Protein AF-A0A7S1YG32-F1 (afdb_monomer_lite)

Sequence (232 aa):
ATLLPPYEEFPFTLFTLENQDEVIYACDGTIVAVCDFVYVPFEESPSNSPTGLPTPTTITSSPTTEASSAPTTDMPVAMTAMPTSATTPSPTASDNAILCESSQECENGVCGFEFFDTSSRTLCCPSNGTERIPNRQSDGRIYCTEQAVGALCGTNTLCASGVCFEGVCLDEKQPNGLRCDLNDNVDCQNGACGFEIFNISSDMICCPSNETERIPNRQRDGRIYCTGQAAG

pLDDT: mean 70.16, std 23.04, range [35.62, 96.62]

Organism: NCBI:txid210454

Structure (mmCIF, N/CA/C/O backbone):
data_AF-A0A7S1YG32-F1
#
_entry.id   AF-A0A7S1YG32-F1
#
loop_
_atom_site.group_PDB
_atom_site.id
_atom_site.type_symbol
_atom_site.label_atom_id
_atom_site.label_alt_id
_atom_site.label_comp_id
_atom_site.label_asym_id
_atom_site.label_entity_id
_atom_site.label_seq_id
_atom_site.pdbx_PDB_ins_code
_atom_site.Cartn_x
_atom_site.Cartn_y
_atom_site.Cartn_z
_atom_site.occupancy
_atom_site.B_iso_or_equiv
_atom_site.auth_seq_id
_atom_site.auth_comp_id
_atom_site.auth_asym_id
_atom_site.auth_atom_id
_atom_site.pdbx_PDB_model_num
ATOM 1 N N . ALA A 1 1 ? 17.011 -1.247 -61.881 1.00 42.59 1 ALA A N 1
ATOM 2 C CA . ALA A 1 1 ? 15.930 -0.325 -61.489 1.00 42.59 1 ALA A CA 1
ATOM 3 C C . ALA A 1 1 ? 14.760 -1.186 -61.048 1.00 42.59 1 ALA A C 1
ATOM 5 O O . ALA A 1 1 ? 14.168 -1.859 -61.882 1.00 42.59 1 ALA A O 1
ATOM 6 N N . THR A 1 2 ? 14.550 -1.286 -59.740 1.00 35.62 2 THR A N 1
ATOM 7 C CA . THR A 1 2 ? 13.533 -2.152 -59.137 1.00 35.62 2 THR A CA 1
ATOM 8 C C . THR A 1 2 ? 12.242 -1.348 -59.057 1.00 35.62 2 THR A C 1
ATOM 10 O O . THR A 1 2 ? 12.212 -0.315 -58.395 1.00 35.62 2 THR A O 1
ATOM 13 N N . LEU A 1 3 ? 11.223 -1.764 -59.807 1.00 35.81 3 LEU A N 1
ATOM 14 C CA . LEU A 1 3 ? 9.904 -1.139 -59.799 1.00 35.81 3 LEU A CA 1
ATOM 15 C C . LEU A 1 3 ? 9.160 -1.594 -58.539 1.00 35.81 3 LEU A C 1
ATOM 17 O O . LEU A 1 3 ? 8.974 -2.792 -58.335 1.00 35.81 3 LEU A O 1
ATOM 21 N N . LEU A 1 4 ? 8.783 -0.637 -57.692 1.00 36.12 4 LEU A N 1
ATOM 22 C CA . LEU A 1 4 ? 7.877 -0.860 -56.564 1.00 36.12 4 LEU A CA 1
ATOM 23 C C . LEU A 1 4 ? 6.453 -1.128 -57.094 1.00 36.12 4 LEU A C 1
ATOM 25 O O . LEU A 1 4 ? 6.082 -0.546 -58.119 1.00 36.12 4 LEU A O 1
ATOM 29 N N . PRO A 1 5 ? 5.660 -1.996 -56.437 1.00 43.16 5 PRO A N 1
ATOM 30 C CA . PRO A 1 5 ? 4.282 -2.262 -56.841 1.00 43.16 5 PRO A CA 1
ATOM 31 C C . PRO A 1 5 ? 3.363 -1.048 -56.591 1.00 43.16 5 PRO A C 1
ATOM 33 O O . PRO A 1 5 ? 3.682 -0.197 -55.755 1.00 43.16 5 PRO A O 1
ATOM 36 N N . PRO A 1 6 ? 2.234 -0.945 -57.321 1.00 46.59 6 PRO A N 1
ATOM 37 C CA . PRO A 1 6 ? 1.276 0.144 -57.165 1.00 46.59 6 PRO A CA 1
ATOM 38 C C . PRO A 1 6 ? 0.543 0.040 -55.820 1.00 46.59 6 PRO A C 1
ATOM 40 O O . PRO A 1 6 ? 0.120 -1.042 -55.420 1.00 46.59 6 PRO A O 1
ATOM 43 N N . TYR A 1 7 ? 0.407 1.177 -55.138 1.00 42.75 7 TYR A N 1
ATOM 44 C CA . TYR A 1 7 ? -0.400 1.328 -53.927 1.00 42.75 7 TYR A CA 1
ATOM 45 C C . TYR A 1 7 ? -1.874 1.006 -54.234 1.00 42.75 7 TYR A C 1
ATOM 47 O O . TYR A 1 7 ? -2.463 1.624 -55.121 1.00 42.75 7 TYR A O 1
ATOM 55 N N . GLU A 1 8 ? -2.465 0.053 -53.509 1.00 44.56 8 GLU A N 1
ATOM 56 C CA . GLU A 1 8 ? -3.920 -0.133 -53.458 1.00 44.56 8 GLU A CA 1
ATOM 57 C C . GLU A 1 8 ? -4.526 0.930 -52.530 1.00 44.56 8 GLU A C 1
ATOM 59 O O . GLU A 1 8 ? -4.116 1.074 -51.376 1.00 44.56 8 GLU A O 1
ATOM 64 N N . GLU A 1 9 ? -5.485 1.706 -53.036 1.00 45.16 9 GLU A N 1
ATOM 65 C CA . GLU A 1 9 ? -6.206 2.704 -52.243 1.00 45.16 9 GLU A CA 1
ATOM 66 C C . GLU A 1 9 ? -7.272 2.018 -51.377 1.00 45.16 9 GLU A C 1
ATOM 68 O O . GLU A 1 9 ? -8.291 1.542 -51.878 1.00 45.16 9 GLU A O 1
ATOM 73 N N . PHE A 1 10 ? -7.050 1.975 -50.062 1.00 51.03 10 PHE A N 1
ATOM 74 C CA . PHE A 1 10 ? -8.080 1.588 -49.097 1.00 51.03 10 PHE A CA 1
ATOM 75 C C . PHE A 1 10 ? -8.996 2.787 -48.799 1.00 51.03 10 PHE A C 1
ATOM 77 O O . PHE A 1 10 ? -8.490 3.886 -48.554 1.00 51.03 10 PHE A O 1
ATOM 84 N N . PRO A 1 11 ? -10.331 2.618 -48.768 1.00 52.44 11 PRO A N 1
ATOM 85 C CA . PRO A 1 11 ? -11.246 3.694 -48.409 1.00 52.44 11 PRO A CA 1
ATOM 86 C C . PRO A 1 11 ? -11.212 3.929 -46.893 1.00 52.44 11 PRO A C 1
ATOM 88 O O . PRO A 1 11 ? -11.924 3.274 -46.138 1.00 52.44 11 PRO A O 1
ATOM 91 N N . PHE A 1 12 ? -10.401 4.875 -46.424 1.00 50.31 12 PHE A N 1
ATOM 92 C CA . PHE A 1 12 ? -10.496 5.368 -45.049 1.00 50.31 12 PHE A CA 1
ATOM 93 C C . PHE A 1 12 ? -11.486 6.535 -44.975 1.00 50.31 12 PHE A C 1
ATOM 95 O O . PHE A 1 12 ? -11.479 7.441 -45.809 1.00 50.31 12 PHE A O 1
ATOM 102 N N . THR A 1 13 ? -12.347 6.526 -43.957 1.00 46.16 13 THR A N 1
ATOM 103 C CA . THR A 1 13 ? -13.208 7.673 -43.645 1.00 46.16 13 THR A CA 1
ATOM 104 C C . THR A 1 13 ? -12.517 8.508 -42.575 1.00 46.16 13 THR A C 1
ATOM 106 O O . THR A 1 13 ? -12.344 8.055 -41.445 1.00 46.16 13 THR A O 1
ATOM 109 N N . LEU A 1 14 ? -12.090 9.717 -42.939 1.00 43.25 14 LEU A N 1
ATOM 110 C CA . LEU A 1 14 ? -11.430 10.643 -42.023 1.00 43.25 14 LEU A CA 1
ATOM 111 C C . LEU A 1 14 ? -12.491 11.439 -41.251 1.00 43.25 14 LEU A C 1
ATOM 113 O O . LEU A 1 14 ? -13.279 12.167 -41.855 1.00 43.25 14 LEU A O 1
ATOM 117 N N . PHE A 1 15 ? -12.498 11.332 -39.923 1.00 44.12 15 PHE A N 1
ATOM 118 C CA . PHE A 1 15 ? -13.306 12.195 -39.063 1.00 44.12 15 PHE A CA 1
ATOM 119 C C . PHE A 1 15 ? -12.382 13.173 -38.341 1.00 44.12 15 PHE A C 1
ATOM 121 O O . PHE A 1 15 ? -11.599 12.783 -37.481 1.00 44.12 15 PHE A O 1
ATOM 128 N N . THR A 1 16 ? -12.470 14.455 -38.685 1.00 41.16 16 THR A N 1
ATOM 129 C CA . THR A 1 16 ? -11.821 15.528 -37.925 1.00 41.16 16 THR A CA 1
ATOM 130 C C . THR A 1 16 ? -12.817 16.073 -36.908 1.00 41.16 16 THR A C 1
ATOM 132 O O . THR A 1 16 ? -13.843 16.635 -37.295 1.00 41.16 16 THR A O 1
ATOM 135 N N . LEU A 1 17 ? -12.537 15.912 -35.613 1.00 41.06 17 LEU A N 1
ATOM 136 C CA . LEU A 1 17 ? -13.276 16.609 -34.560 1.00 41.06 17 LEU A CA 1
ATOM 137 C C . LEU A 1 17 ? -12.725 18.036 -34.435 1.00 41.06 17 LEU A C 1
ATOM 139 O O . LEU A 1 17 ? -11.524 18.245 -34.299 1.00 41.06 17 LEU A O 1
ATOM 143 N N . GLU A 1 18 ? -13.613 19.024 -34.514 1.00 39.97 18 GLU A N 1
ATOM 144 C CA . GLU A 1 18 ? -13.301 20.449 -34.720 1.00 39.97 18 GLU A CA 1
ATOM 145 C C . GLU A 1 18 ? -12.755 21.176 -33.469 1.00 39.97 18 GLU A C 1
ATOM 147 O O . GLU A 1 18 ? -12.864 22.392 -33.355 1.00 39.97 18 GLU A O 1
ATOM 152 N N . ASN A 1 19 ? -12.154 20.462 -32.512 1.00 36.69 19 ASN A N 1
ATOM 153 C CA . ASN A 1 19 ? -11.523 21.072 -31.338 1.00 36.69 19 ASN A CA 1
ATOM 154 C C . ASN A 1 19 ? -10.194 20.387 -30.978 1.00 36.69 19 ASN A C 1
ATOM 156 O O . ASN A 1 19 ? -10.148 19.487 -30.153 1.00 36.69 19 ASN A O 1
ATOM 160 N N . GLN A 1 20 ? -9.147 20.892 -31.638 1.00 48.66 20 GLN A N 1
ATOM 161 C CA . GLN A 1 20 ? -7.724 20.992 -31.270 1.00 48.66 20 GLN A CA 1
ATOM 162 C C . GLN A 1 20 ? -6.972 19.722 -30.801 1.00 48.66 20 GLN A C 1
ATOM 164 O O . GLN A 1 20 ? -7.150 19.220 -29.698 1.00 48.66 20 GLN A O 1
ATOM 169 N N . ASP A 1 21 ? -6.021 19.337 -31.664 1.00 46.84 21 ASP A N 1
ATOM 170 C CA . ASP A 1 21 ? -4.791 18.557 -31.441 1.00 46.84 21 ASP A CA 1
ATOM 171 C C . ASP A 1 21 ? -4.840 17.025 -31.320 1.00 46.84 21 ASP A C 1
ATOM 173 O O . ASP A 1 21 ? -3.795 16.413 -31.093 1.00 46.84 21 ASP A O 1
ATOM 177 N N . GLU A 1 22 ? -5.970 16.368 -31.595 1.00 43.12 22 GLU A N 1
ATOM 178 C CA . GLU A 1 22 ? -6.016 14.898 -31.640 1.00 43.12 22 GLU A CA 1
ATOM 179 C C . GLU A 1 22 ? -6.687 14.379 -32.923 1.00 43.12 22 GLU A C 1
ATOM 181 O O . GLU A 1 22 ? -7.879 14.578 -33.160 1.00 43.12 22 GLU A O 1
ATOM 186 N N . VAL A 1 23 ? -5.904 13.714 -33.782 1.00 45.19 23 VAL A N 1
ATOM 187 C CA . VAL A 1 23 ? -6.415 12.985 -34.953 1.00 45.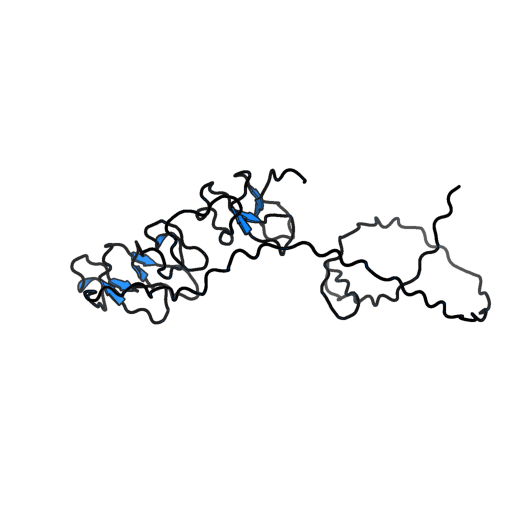19 23 VAL A CA 1
ATOM 188 C C . VAL A 1 23 ? -6.520 11.514 -34.570 1.00 45.19 23 VAL A C 1
ATOM 190 O O . VAL A 1 23 ? -5.506 10.835 -34.418 1.00 45.19 23 VAL A O 1
ATOM 193 N N . ILE A 1 24 ? -7.748 11.023 -34.408 1.00 45.97 24 ILE A N 1
ATOM 194 C CA . ILE A 1 24 ? -8.023 9.612 -34.123 1.00 45.97 24 ILE A CA 1
ATOM 195 C C . ILE A 1 24 ? -8.378 8.924 -35.441 1.00 45.97 24 ILE A C 1
ATOM 197 O O . ILE A 1 24 ? -9.354 9.287 -36.097 1.00 45.97 24 ILE A O 1
ATOM 201 N N . TYR A 1 25 ? -7.598 7.915 -35.822 1.00 46.12 25 TYR A N 1
ATOM 202 C CA . TYR A 1 25 ? -7.916 7.054 -36.958 1.00 46.12 25 TYR A CA 1
ATOM 203 C C . TYR A 1 25 ? -8.743 5.863 -36.469 1.00 46.12 25 TYR A C 1
ATOM 205 O O . TYR A 1 25 ? -8.351 5.172 -35.531 1.00 46.12 25 TYR A O 1
ATOM 213 N N . ALA A 1 26 ? -9.885 5.618 -37.109 1.00 41.19 26 ALA A N 1
ATOM 214 C CA . ALA A 1 26 ? -10.677 4.413 -36.900 1.00 41.19 26 ALA A CA 1
ATOM 215 C C . ALA A 1 26 ? -10.517 3.500 -38.121 1.00 41.19 26 ALA A C 1
ATOM 217 O O . ALA A 1 26 ? -10.921 3.866 -39.224 1.00 41.19 26 ALA A O 1
ATOM 218 N N . CYS A 1 27 ? -9.942 2.316 -37.919 1.00 44.31 27 CYS A N 1
ATOM 219 C CA . CYS A 1 27 ? -9.921 1.254 -38.921 1.00 44.31 27 CYS A CA 1
ATOM 220 C C . CYS A 1 27 ? -11.106 0.311 -38.664 1.00 44.31 27 CYS A C 1
ATOM 222 O O . CYS A 1 27 ? -11.203 -0.285 -37.596 1.00 44.31 27 CYS A O 1
ATOM 224 N N . ASP A 1 28 ? -12.030 0.246 -39.626 1.00 44.06 28 ASP A N 1
ATOM 225 C CA . ASP A 1 28 ? -13.087 -0.762 -39.810 1.00 44.06 28 ASP A CA 1
ATOM 226 C C . ASP A 1 28 ? -13.666 -1.440 -38.552 1.00 44.06 28 ASP A C 1
ATOM 228 O O . ASP A 1 28 ? -13.522 -2.641 -38.335 1.00 44.06 28 ASP A O 1
ATOM 232 N N . GLY A 1 29 ? -14.404 -0.661 -37.751 1.00 46.69 29 GLY A N 1
ATOM 233 C CA . GLY A 1 29 ? -15.576 -1.106 -36.972 1.00 46.69 29 GLY A CA 1
ATOM 234 C C . GLY A 1 29 ? -15.396 -2.192 -35.902 1.00 46.69 29 GLY A C 1
ATOM 235 O O . GLY A 1 29 ? -16.339 -2.471 -35.165 1.00 46.69 29 GLY A O 1
ATOM 236 N N . THR A 1 30 ? -14.219 -2.791 -35.772 1.00 46.62 30 THR A N 1
ATOM 237 C CA . THR A 1 30 ? -13.961 -3.910 -34.875 1.00 46.62 30 THR A CA 1
ATOM 238 C C . THR A 1 30 ? -12.462 -3.990 -34.626 1.00 46.62 30 THR A C 1
ATOM 240 O O . THR A 1 30 ? -11.699 -4.335 -35.519 1.00 46.62 30 THR A O 1
ATOM 243 N N . ILE A 1 31 ? -12.088 -3.751 -33.365 1.00 42.22 31 ILE A N 1
ATOM 244 C CA . ILE A 1 31 ? -10.740 -3.825 -32.777 1.00 42.22 31 ILE A CA 1
ATOM 245 C C . ILE A 1 31 ? -9.963 -2.499 -32.843 1.00 42.22 31 ILE A C 1
ATOM 247 O O . ILE A 1 31 ? -9.521 -2.035 -33.888 1.00 42.22 31 ILE A O 1
ATOM 251 N N . VAL A 1 32 ? -9.752 -1.915 -31.660 1.00 40.47 32 VAL A N 1
ATOM 252 C CA . VAL A 1 32 ? -8.813 -0.816 -31.419 1.00 40.47 32 VAL A CA 1
ATOM 253 C C . VAL A 1 32 ? -7.396 -1.387 -31.522 1.00 40.47 32 VAL A C 1
ATOM 255 O O . VAL A 1 32 ? -6.823 -1.828 -30.530 1.00 40.47 32 VAL A O 1
ATOM 258 N N . ALA A 1 33 ? -6.839 -1.440 -32.728 1.00 41.19 33 ALA A N 1
ATOM 259 C CA . ALA A 1 33 ? -5.399 -1.562 -32.902 1.00 41.19 33 ALA A CA 1
ATOM 260 C C . ALA A 1 33 ? -4.810 -0.148 -32.868 1.00 41.19 33 ALA A C 1
ATOM 262 O O . ALA A 1 33 ? -5.176 0.700 -33.681 1.00 41.19 33 ALA A O 1
ATOM 263 N N . VAL A 1 34 ? -3.923 0.123 -31.910 1.00 41.56 34 VAL A N 1
ATOM 264 C CA . VAL A 1 34 ? -3.128 1.355 -31.909 1.00 41.56 34 VAL A CA 1
ATOM 265 C C . VAL A 1 34 ? -2.156 1.246 -33.081 1.00 41.56 34 VAL A C 1
ATOM 267 O O . VAL A 1 34 ? -1.226 0.445 -33.038 1.00 41.56 34 VAL A O 1
ATOM 270 N N . CYS A 1 35 ? -2.401 1.993 -34.156 1.00 41.41 35 CYS A N 1
ATOM 271 C CA . CYS A 1 35 ? -1.450 2.097 -35.257 1.00 41.41 35 CYS A CA 1
ATOM 272 C C . CYS A 1 35 ? -0.207 2.862 -34.779 1.00 41.41 35 CYS A C 1
ATOM 274 O O . CYS A 1 35 ? -0.333 3.932 -34.180 1.00 41.41 35 CYS A O 1
ATOM 276 N N . ASP A 1 36 ? 0.985 2.325 -35.052 1.00 37.84 36 ASP A N 1
ATOM 277 C CA . ASP A 1 36 ? 2.245 3.046 -34.868 1.00 37.84 36 ASP A CA 1
ATOM 278 C C . ASP A 1 36 ? 2.207 4.374 -35.637 1.00 37.84 36 ASP A C 1
ATOM 280 O O . ASP A 1 36 ? 1.869 4.427 -36.823 1.00 37.84 36 ASP A O 1
ATOM 284 N N . PHE A 1 37 ? 2.563 5.464 -34.957 1.00 48.06 37 PHE A N 1
ATOM 285 C CA . PHE A 1 37 ? 2.643 6.789 -35.561 1.00 48.06 37 PHE A CA 1
ATOM 286 C C . PHE A 1 37 ? 3.862 6.856 -36.489 1.00 48.06 37 PHE A C 1
ATOM 288 O O . PHE A 1 37 ? 4.978 7.130 -36.049 1.00 48.06 37 PHE A O 1
ATOM 295 N N . VAL A 1 38 ? 3.657 6.653 -37.790 1.00 37.22 38 VAL A N 1
ATOM 296 C CA . VAL A 1 38 ? 4.661 7.018 -38.795 1.00 37.22 38 VAL A CA 1
ATOM 297 C C . VAL A 1 38 ? 4.531 8.515 -39.061 1.00 37.22 38 VAL A C 1
ATOM 299 O O . VAL A 1 38 ? 3.590 8.971 -39.708 1.00 37.22 38 VAL A O 1
ATOM 302 N N . TYR A 1 39 ? 5.472 9.296 -38.532 1.00 44.00 39 TYR A N 1
ATOM 303 C CA . TYR A 1 39 ? 5.547 10.728 -38.804 1.00 44.00 39 TYR A CA 1
ATOM 304 C C . TYR A 1 39 ? 6.007 10.943 -40.250 1.00 44.00 39 TYR A C 1
ATOM 306 O O . TYR A 1 39 ? 7.184 10.766 -40.566 1.00 44.00 39 TYR A O 1
ATOM 314 N N . VAL A 1 40 ? 5.082 11.321 -41.133 1.00 40.91 40 VAL A N 1
ATOM 315 C CA . VAL A 1 40 ? 5.414 11.775 -42.487 1.00 40.91 40 VAL A CA 1
ATOM 316 C C . VAL A 1 40 ? 5.539 13.301 -42.435 1.00 40.91 40 VAL A C 1
ATOM 318 O O . VAL A 1 40 ? 4.534 13.972 -42.192 1.00 40.91 40 VAL A O 1
ATOM 321 N N . PRO A 1 41 ? 6.740 13.889 -42.594 1.00 40.00 41 PRO A N 1
ATOM 322 C CA . PRO A 1 41 ? 6.867 15.338 -42.638 1.00 40.00 41 PRO A CA 1
ATOM 323 C C . PRO A 1 41 ? 6.133 15.871 -43.874 1.00 40.00 41 PRO A C 1
ATOM 325 O O . PRO A 1 41 ? 6.394 15.443 -44.998 1.00 40.00 41 PRO A O 1
ATOM 328 N N . PHE A 1 42 ? 5.204 16.801 -43.656 1.00 38.12 42 PHE A N 1
ATOM 329 C CA . PHE A 1 42 ? 4.567 17.566 -44.724 1.00 38.12 42 PHE A CA 1
ATOM 330 C C . PHE A 1 42 ? 5.629 18.461 -45.376 1.00 38.12 42 PHE A C 1
ATOM 332 O O . PHE A 1 42 ? 6.011 19.487 -44.814 1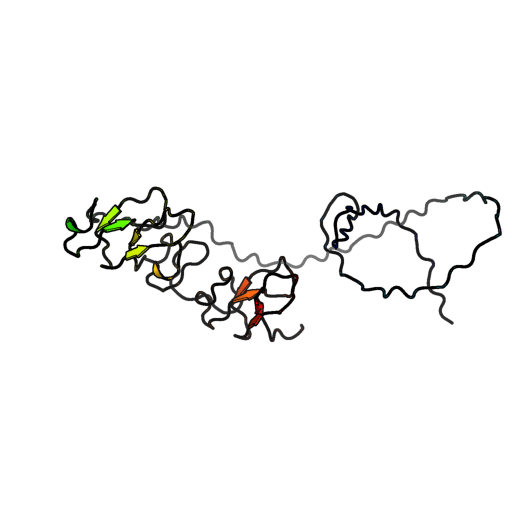.00 38.12 42 PHE A O 1
ATOM 339 N N . GLU A 1 43 ? 6.120 18.081 -46.556 1.00 42.34 43 GLU A N 1
ATOM 340 C CA . GLU A 1 43 ? 6.768 19.042 -47.445 1.00 42.34 43 GLU A CA 1
ATOM 341 C C . GLU A 1 43 ? 5.675 19.835 -48.166 1.00 42.34 43 GLU A C 1
ATOM 343 O O . GLU A 1 43 ? 4.911 19.295 -48.971 1.00 42.34 43 GLU A O 1
ATOM 348 N N . GLU A 1 44 ? 5.574 21.127 -47.854 1.00 44.44 44 GLU A N 1
ATOM 349 C CA . GLU A 1 44 ? 4.701 22.056 -48.565 1.00 44.44 44 GLU A CA 1
ATOM 350 C C . GLU A 1 44 ? 5.143 22.153 -50.032 1.00 44.44 44 GLU A C 1
ATOM 352 O O . GLU A 1 44 ? 6.108 22.838 -50.374 1.00 44.44 44 GLU A O 1
ATOM 357 N N . SER A 1 45 ? 4.431 21.461 -50.925 1.00 46.38 45 SER A N 1
ATOM 358 C CA . SER A 1 45 ? 4.576 21.679 -52.363 1.00 46.38 45 SER A CA 1
ATOM 359 C C . SER A 1 45 ? 3.720 22.870 -52.815 1.00 46.38 45 SER A C 1
ATOM 361 O O . SER A 1 45 ? 2.549 22.969 -52.439 1.00 46.38 45 SER A O 1
ATOM 363 N N . PRO A 1 46 ? 4.272 23.783 -53.635 1.00 46.75 46 PRO A N 1
ATOM 364 C CA . PRO A 1 46 ? 3.591 25.002 -54.034 1.00 46.75 46 PRO A CA 1
ATOM 365 C C . PRO A 1 46 ? 2.459 24.739 -55.032 1.00 46.75 46 PRO A C 1
ATOM 367 O O . PRO A 1 46 ? 2.599 24.018 -56.020 1.00 46.75 46 PRO A O 1
ATOM 370 N N . SER A 1 47 ? 1.344 25.410 -54.754 1.00 53.38 47 SER A N 1
ATOM 371 C CA . SER A 1 47 ? 0.142 25.532 -55.573 1.00 53.38 47 SER A CA 1
ATOM 372 C C . SER A 1 47 ? 0.450 25.877 -57.033 1.00 53.38 47 SER A C 1
ATOM 374 O O . SER A 1 47 ? 1.017 26.929 -57.317 1.00 53.38 47 SER A O 1
ATOM 376 N N . ASN A 1 48 ? 0.011 25.013 -57.951 1.00 40.72 48 ASN A N 1
ATOM 377 C CA . ASN A 1 48 ? -0.331 25.374 -59.323 1.00 40.72 48 ASN A CA 1
ATOM 378 C C . ASN A 1 48 ? -1.460 24.460 -59.820 1.00 40.72 48 ASN A C 1
ATOM 380 O O . ASN A 1 48 ? -1.378 23.237 -59.771 1.00 40.72 48 ASN A O 1
ATOM 384 N N . SER A 1 49 ? -2.517 25.087 -60.322 1.00 38.53 49 SER A N 1
ATOM 385 C CA . SER A 1 49 ? -3.650 24.489 -61.034 1.00 38.53 49 SER A CA 1
ATOM 386 C C . SER A 1 49 ? -3.805 25.256 -62.359 1.00 38.53 49 SER A C 1
ATOM 388 O O . SER A 1 49 ? -3.321 26.390 -62.418 1.00 38.53 49 SER A O 1
ATOM 390 N N . PRO A 1 50 ? -4.538 24.786 -63.390 1.00 60.09 50 PRO A N 1
ATOM 391 C CA . PRO A 1 50 ? -5.083 23.450 -63.671 1.00 60.09 50 PRO A CA 1
ATOM 392 C C . PRO A 1 50 ? -4.712 22.970 -65.101 1.00 60.09 50 PRO A C 1
ATOM 394 O O . PRO A 1 50 ? -4.047 23.678 -65.857 1.00 60.09 50 PRO A O 1
ATOM 397 N N . THR A 1 51 ? -5.213 21.798 -65.516 1.00 39.16 51 THR A N 1
ATOM 398 C CA . THR A 1 51 ? -6.070 21.566 -66.716 1.00 39.16 51 THR A CA 1
ATOM 399 C C . THR A 1 51 ? -5.786 20.185 -67.316 1.00 39.16 51 THR A C 1
ATOM 401 O O . THR A 1 51 ? -4.685 19.929 -67.793 1.00 39.16 51 THR A O 1
ATOM 404 N N . GLY A 1 52 ? -6.796 19.313 -67.372 1.00 37.12 52 GLY A N 1
ATOM 405 C CA . GLY A 1 52 ? -6.725 18.094 -68.179 1.00 37.12 52 GLY A CA 1
ATOM 406 C C . GLY A 1 52 ? -7.656 16.999 -67.684 1.00 37.12 52 GLY A C 1
ATOM 407 O O . GLY A 1 52 ? -7.294 16.231 -66.805 1.00 37.12 52 GLY A O 1
ATOM 408 N N . LEU A 1 53 ? -8.853 16.939 -68.260 1.00 50.66 53 LEU A N 1
ATOM 409 C CA . LEU A 1 53 ? -9.811 15.849 -68.100 1.00 50.66 53 LEU A CA 1
ATOM 410 C C . LEU A 1 53 ? -9.399 14.672 -69.005 1.00 50.66 53 LEU A C 1
ATOM 412 O O . LEU A 1 53 ? -9.207 14.904 -70.202 1.00 50.66 53 LEU A O 1
ATOM 416 N N . PRO A 1 54 ? -9.348 13.427 -68.502 1.00 45.53 54 PRO A N 1
ATOM 417 C CA . PRO A 1 54 ? -9.541 12.277 -69.371 1.00 45.53 54 PRO A CA 1
ATOM 418 C C . PRO A 1 54 ? -10.685 11.353 -68.929 1.00 45.53 54 PRO A C 1
ATOM 420 O O . PRO A 1 54 ? -11.057 11.226 -67.766 1.00 45.53 54 PRO A O 1
ATOM 423 N N . THR A 1 55 ? -11.237 10.745 -69.970 1.00 43.53 55 THR A N 1
ATOM 424 C CA . THR A 1 55 ? -12.389 9.855 -70.134 1.00 43.53 55 THR A CA 1
ATOM 425 C C . THR A 1 55 ? -12.366 8.590 -69.255 1.00 43.53 55 THR A C 1
ATOM 427 O O . THR A 1 55 ? -11.296 8.016 -69.052 1.00 43.53 55 THR A O 1
ATOM 430 N N . PRO A 1 56 ? -13.530 8.075 -68.803 1.00 41.91 56 PRO A N 1
ATOM 431 C CA . PRO A 1 56 ? -13.598 6.833 -68.035 1.00 41.91 56 PRO A CA 1
ATOM 432 C C . PRO A 1 56 ? -13.360 5.611 -68.933 1.00 41.91 56 PRO A C 1
ATOM 434 O O . PRO A 1 56 ? -14.028 5.446 -69.954 1.00 41.91 56 PRO A O 1
ATOM 437 N N . THR A 1 57 ? -12.436 4.732 -68.537 1.00 40.56 57 THR A N 1
ATOM 438 C CA . THR A 1 57 ? -12.255 3.413 -69.164 1.00 40.56 57 THR A CA 1
ATOM 439 C C . THR A 1 57 ? -12.823 2.335 -68.246 1.00 40.56 57 THR A C 1
ATOM 441 O O . THR A 1 57 ? -12.520 2.283 -67.058 1.00 40.56 57 THR A O 1
ATOM 444 N N . THR A 1 58 ? -13.689 1.501 -68.812 1.00 39.22 58 THR A N 1
ATOM 445 C CA . THR A 1 58 ? -14.411 0.405 -68.162 1.00 39.22 58 THR A CA 1
ATOM 446 C C . THR A 1 58 ? -13.449 -0.696 -67.709 1.00 39.22 58 THR A C 1
ATOM 448 O O . THR A 1 58 ? -12.719 -1.253 -68.528 1.00 39.22 58 THR A O 1
ATOM 451 N N . ILE A 1 59 ? -13.467 -1.038 -66.419 1.00 38.25 59 ILE A N 1
ATOM 452 C CA . ILE A 1 59 ? -12.677 -2.135 -65.849 1.00 38.25 59 ILE A CA 1
ATOM 453 C C . ILE A 1 59 ? -13.537 -3.405 -65.857 1.00 38.25 59 ILE A C 1
ATOM 455 O O . ILE A 1 59 ? -14.652 -3.412 -65.340 1.00 38.25 59 ILE A O 1
ATOM 459 N N . THR A 1 60 ? -13.025 -4.470 -66.478 1.00 37.72 60 THR A N 1
ATOM 460 C CA . THR A 1 60 ? -13.601 -5.822 -66.445 1.00 37.72 60 THR A CA 1
ATOM 461 C C . THR A 1 60 ? -12.891 -6.622 -65.357 1.00 37.72 60 THR A C 1
ATOM 463 O O . THR A 1 60 ? -11.689 -6.858 -65.458 1.00 37.72 60 THR A O 1
ATOM 466 N N . SER A 1 61 ? -13.621 -7.033 -64.323 1.00 40.16 61 SER A N 1
ATOM 467 C CA . SER A 1 61 ? -13.114 -7.852 -63.217 1.00 40.16 61 SER A CA 1
ATOM 468 C C . SER A 1 61 ? -13.177 -9.342 -63.566 1.00 40.16 61 SER A C 1
ATOM 470 O O . SER A 1 61 ? -14.200 -9.826 -64.046 1.00 40.16 61 SER A O 1
ATOM 472 N N . SER A 1 62 ? -12.108 -10.087 -63.276 1.00 49.22 62 SER A N 1
ATOM 473 C CA . SER A 1 62 ? -12.120 -11.555 -63.179 1.00 49.22 62 SER A CA 1
ATOM 474 C C . SER A 1 62 ? -11.728 -11.961 -61.754 1.00 49.22 62 SER A C 1
ATOM 476 O O . SER A 1 62 ? -10.830 -11.331 -61.196 1.00 49.22 62 SER A O 1
ATOM 478 N N . PRO A 1 63 ? -12.373 -12.972 -61.145 1.00 48.66 63 PRO A N 1
ATOM 479 C CA . PRO A 1 63 ? -12.032 -13.426 -59.805 1.00 48.66 63 PRO A CA 1
ATOM 480 C C . PRO A 1 63 ? -10.910 -14.469 -59.865 1.00 48.66 63 PRO A C 1
ATOM 482 O O . PRO A 1 63 ? -11.056 -15.493 -60.532 1.00 48.66 63 PRO A O 1
ATOM 485 N N . THR A 1 64 ? -9.826 -14.249 -59.123 1.00 39.28 64 THR A N 1
ATOM 486 C CA . THR A 1 64 ? -8.846 -15.302 -58.832 1.00 39.28 64 THR A CA 1
ATOM 487 C C . THR A 1 64 ? -9.047 -15.750 -57.394 1.00 39.28 64 THR A C 1
ATOM 489 O O . THR A 1 64 ? -8.852 -14.993 -56.448 1.00 39.28 64 THR A O 1
ATOM 492 N N . THR A 1 65 ? -9.518 -16.982 -57.251 1.00 48.69 65 THR A N 1
ATOM 493 C CA . THR A 1 65 ? -9.645 -17.704 -55.989 1.00 48.69 65 THR A CA 1
ATOM 494 C C . THR A 1 65 ? -8.305 -18.375 -55.720 1.00 48.69 65 THR A C 1
ATOM 496 O O . THR A 1 65 ? -7.900 -19.224 -56.509 1.00 48.69 65 THR A O 1
ATOM 499 N N . GLU A 1 66 ? -7.630 -18.044 -54.622 1.00 41.16 66 GLU A N 1
ATOM 500 C CA . GLU A 1 66 ? -6.529 -18.869 -54.121 1.00 41.16 66 GLU A CA 1
ATOM 501 C C . GLU A 1 66 ? -6.695 -19.125 -52.626 1.00 41.16 66 GLU A C 1
ATOM 503 O O . GLU A 1 66 ? -6.662 -18.227 -51.787 1.00 41.16 66 GLU A O 1
ATOM 508 N N . ALA A 1 67 ? -6.933 -20.399 -52.328 1.00 52.12 67 ALA A N 1
ATOM 509 C CA . ALA A 1 67 ? -6.865 -20.977 -51.006 1.00 52.12 67 ALA A CA 1
ATOM 510 C C . ALA A 1 67 ? -5.392 -21.218 -50.661 1.00 52.12 67 ALA A C 1
ATOM 512 O O . ALA A 1 67 ? -4.675 -21.840 -51.444 1.00 52.12 67 ALA A O 1
ATOM 513 N N . SER A 1 68 ? -4.957 -20.782 -49.481 1.00 45.47 68 SER A N 1
ATOM 514 C CA . SER A 1 68 ? -3.666 -21.183 -48.929 1.00 45.47 68 SER A CA 1
ATOM 515 C C . SER A 1 68 ? -3.853 -21.701 -47.512 1.00 45.47 68 SER A C 1
ATOM 517 O O . SER A 1 68 ? -4.317 -21.003 -46.610 1.00 45.47 68 SER A O 1
ATOM 519 N N . SER A 1 69 ? -3.559 -22.987 -47.379 1.00 47.72 69 SER A N 1
ATOM 520 C CA . SER A 1 69 ? -3.702 -23.814 -46.193 1.00 47.72 69 SER A CA 1
ATOM 521 C C . SER A 1 69 ? -2.554 -23.556 -45.217 1.00 47.72 69 SER A C 1
ATOM 523 O O . SER A 1 69 ? -1.385 -23.646 -45.589 1.00 47.72 69 SER A O 1
ATOM 525 N N . ALA A 1 70 ? -2.884 -23.298 -43.953 1.00 50.59 70 ALA A N 1
ATOM 526 C CA . ALA A 1 70 ? -1.919 -23.241 -42.861 1.00 50.59 70 ALA A CA 1
ATOM 527 C C . ALA A 1 70 ? -1.488 -24.657 -42.419 1.00 50.59 70 ALA A C 1
ATOM 529 O O . ALA A 1 70 ? -2.343 -25.540 -42.308 1.00 50.59 70 ALA A O 1
ATOM 530 N N . PRO A 1 71 ? -0.201 -24.890 -42.103 1.00 57.81 71 PRO A N 1
ATOM 531 C CA . PRO A 1 71 ? 0.230 -26.070 -41.367 1.00 57.81 71 PRO A CA 1
ATOM 532 C C . PRO A 1 71 ? 0.190 -25.799 -39.854 1.00 57.81 71 PRO A C 1
ATOM 534 O O . PRO A 1 71 ? 1.020 -25.076 -39.307 1.00 57.81 71 PRO A O 1
ATOM 537 N N . THR A 1 72 ? -0.767 -26.409 -39.157 1.00 44.50 72 THR A N 1
ATOM 538 C CA . THR A 1 72 ? -0.761 -26.519 -37.692 1.00 44.50 72 THR A CA 1
ATOM 539 C C . THR A 1 72 ? 0.266 -27.562 -37.272 1.00 44.50 72 THR A C 1
ATOM 541 O O . THR A 1 72 ? 0.097 -28.749 -37.551 1.00 44.50 72 THR A O 1
ATOM 544 N N . THR A 1 73 ? 1.330 -27.113 -36.608 1.00 49.72 73 THR A N 1
ATOM 545 C CA . THR A 1 73 ? 2.295 -27.995 -35.945 1.00 49.72 73 THR A CA 1
ATOM 546 C C . THR A 1 73 ? 2.002 -27.957 -34.450 1.00 49.72 73 THR A C 1
ATOM 548 O O . THR A 1 73 ? 2.274 -26.961 -33.786 1.00 49.72 73 THR A O 1
ATOM 551 N N . ASP A 1 74 ? 1.393 -29.033 -33.957 1.00 41.09 74 ASP A N 1
ATOM 552 C CA . ASP A 1 74 ? 1.178 -29.313 -32.539 1.00 41.09 74 ASP A CA 1
ATOM 553 C C . ASP A 1 74 ? 2.518 -29.363 -31.790 1.00 41.09 74 ASP A C 1
ATOM 555 O O . ASP A 1 74 ? 3.397 -30.164 -32.120 1.00 41.09 74 ASP A O 1
ATOM 559 N N . MET A 1 75 ? 2.654 -28.552 -30.740 1.00 53.47 75 MET A N 1
ATOM 560 C CA . MET A 1 75 ? 3.625 -28.787 -29.670 1.00 53.47 75 MET A CA 1
ATOM 561 C C . MET A 1 75 ? 2.873 -29.046 -28.358 1.00 53.47 75 MET A C 1
ATOM 563 O O . MET A 1 75 ? 1.923 -28.325 -28.049 1.00 53.47 75 MET A O 1
ATOM 567 N N . PRO A 1 76 ? 3.283 -30.044 -27.556 1.00 56.66 76 PRO A N 1
ATOM 568 C CA . PRO A 1 76 ? 2.642 -30.334 -26.283 1.00 56.66 76 PRO A CA 1
ATOM 569 C C . PRO A 1 76 ? 3.045 -29.285 -25.240 1.00 56.66 76 PRO A C 1
ATOM 571 O O . PRO A 1 76 ? 4.158 -29.300 -24.714 1.00 56.66 76 PRO A O 1
ATOM 574 N N . VAL A 1 77 ? 2.119 -28.382 -24.917 1.00 44.47 77 VAL A N 1
ATOM 575 C CA . VAL A 1 77 ? 2.211 -27.541 -23.720 1.00 44.47 77 VAL A CA 1
ATOM 576 C C . VAL A 1 77 ? 1.939 -28.435 -22.513 1.00 44.47 77 VAL A C 1
ATOM 578 O O . VAL A 1 77 ? 0.827 -28.930 -22.324 1.00 44.47 77 VAL A O 1
ATOM 581 N N . ALA A 1 78 ? 2.963 -28.650 -21.689 1.00 46.53 78 ALA A N 1
ATOM 582 C CA . ALA A 1 78 ? 2.787 -29.161 -20.341 1.00 46.53 78 ALA A CA 1
ATOM 583 C C . ALA A 1 78 ? 1.989 -28.117 -19.546 1.00 46.53 78 ALA A C 1
ATOM 585 O O . ALA A 1 78 ? 2.532 -27.121 -19.074 1.00 46.53 78 ALA A O 1
ATOM 586 N N . MET A 1 79 ? 0.677 -28.327 -19.450 1.00 40.22 79 MET A N 1
ATOM 587 C CA . MET A 1 79 ? -0.192 -27.582 -18.550 1.00 40.22 79 MET A CA 1
ATOM 588 C C . MET A 1 79 ? 0.159 -27.988 -17.120 1.00 40.22 79 MET A C 1
ATOM 590 O O . MET A 1 79 ? -0.367 -28.960 -16.578 1.00 40.22 79 MET A O 1
ATOM 594 N N . THR A 1 80 ? 1.086 -27.254 -16.512 1.00 43.22 80 THR A N 1
ATOM 595 C CA . THR A 1 80 ? 1.219 -27.225 -15.059 1.00 43.22 80 THR A CA 1
ATOM 596 C C . THR A 1 80 ? -0.111 -26.720 -14.515 1.00 43.22 80 THR A C 1
ATOM 598 O O . THR A 1 80 ? -0.558 -25.629 -14.867 1.00 43.22 80 THR A O 1
ATOM 601 N N . ALA A 1 81 ? -0.780 -27.571 -13.743 1.00 40.41 81 ALA A N 1
ATOM 602 C CA . ALA A 1 81 ? -2.095 -27.319 -13.183 1.00 40.41 81 ALA A CA 1
ATOM 603 C C . ALA A 1 81 ? -2.165 -25.926 -12.540 1.00 40.41 81 ALA A C 1
ATOM 605 O O . ALA A 1 81 ? -1.373 -25.604 -11.654 1.00 40.41 81 ALA A O 1
ATOM 606 N N . MET A 1 82 ? -3.137 -25.121 -12.978 1.00 42.31 82 MET A N 1
ATOM 607 C CA . MET A 1 82 ? -3.588 -23.965 -12.211 1.00 42.31 82 MET A CA 1
ATOM 608 C C . MET A 1 82 ? -3.983 -24.458 -10.813 1.00 42.31 82 MET A C 1
ATOM 610 O O . MET A 1 82 ? -4.754 -25.423 -10.723 1.00 42.31 82 MET A O 1
ATOM 614 N N . PRO A 1 83 ? -3.490 -23.840 -9.727 1.00 47.56 83 PRO A N 1
ATOM 615 C CA . PRO A 1 83 ? -4.016 -24.128 -8.410 1.00 47.56 83 PRO A CA 1
ATOM 616 C C . PRO A 1 83 ? -5.492 -23.730 -8.416 1.00 47.56 83 PRO A C 1
ATOM 618 O O . PRO A 1 83 ? -5.854 -22.565 -8.563 1.00 47.56 83 PRO A O 1
ATOM 621 N N . THR A 1 84 ? -6.348 -24.743 -8.311 1.00 38.56 84 THR A N 1
ATOM 622 C CA . THR A 1 84 ? -7.757 -24.616 -7.951 1.00 38.56 84 THR A CA 1
ATOM 623 C C . THR A 1 84 ? -7.894 -23.607 -6.825 1.00 38.56 84 THR A C 1
ATOM 625 O O . THR A 1 84 ? -7.202 -23.756 -5.817 1.00 38.56 84 THR A O 1
ATOM 628 N N . SER A 1 85 ? -8.779 -22.622 -7.019 1.00 45.84 85 SER A N 1
ATOM 629 C CA . SER A 1 85 ? -9.199 -21.622 -6.040 1.00 45.84 85 SER A CA 1
ATOM 630 C C . SER A 1 85 ? -9.197 -22.202 -4.632 1.00 45.84 85 SER A C 1
ATOM 632 O O . SER A 1 85 ? -10.126 -22.901 -4.225 1.00 45.84 85 SER A O 1
ATOM 634 N N . ALA A 1 86 ? -8.124 -21.920 -3.898 1.00 40.44 86 ALA A N 1
ATOM 635 C CA . ALA A 1 86 ? -8.149 -22.028 -2.464 1.00 40.44 86 ALA A CA 1
ATOM 636 C C . ALA A 1 86 ? -9.144 -20.965 -2.016 1.00 40.44 86 ALA A C 1
ATOM 638 O O . ALA A 1 86 ? -8.974 -19.783 -2.307 1.00 40.44 86 ALA A O 1
ATOM 639 N N . THR A 1 87 ? -10.216 -21.400 -1.366 1.00 37.72 87 THR A N 1
ATOM 640 C CA . THR A 1 87 ? -11.017 -20.543 -0.508 1.00 37.72 87 THR A CA 1
ATOM 641 C C . THR A 1 87 ? -10.030 -19.931 0.475 1.00 37.72 87 THR A C 1
ATOM 643 O O . THR A 1 87 ? -9.602 -20.607 1.412 1.00 37.72 87 THR A O 1
ATOM 646 N N . THR A 1 88 ? -9.570 -18.710 0.199 1.00 42.75 88 THR A N 1
ATOM 647 C CA . THR A 1 88 ? -8.712 -17.967 1.113 1.00 42.75 88 THR A CA 1
ATOM 648 C C . THR A 1 88 ? -9.468 -17.951 2.432 1.00 42.75 88 THR A C 1
ATOM 650 O O . THR A 1 88 ? -10.626 -17.515 2.439 1.00 42.75 88 THR A O 1
ATOM 653 N N . PRO A 1 89 ? -8.918 -18.513 3.523 1.00 39.97 89 PRO A N 1
ATOM 654 C CA . PRO A 1 89 ? -9.571 -18.390 4.807 1.00 39.97 89 PRO A CA 1
ATOM 655 C C . PRO A 1 89 ? -9.716 -16.892 5.046 1.00 39.97 89 PRO A C 1
ATOM 657 O O . PRO A 1 89 ? -8.720 -16.173 5.085 1.00 39.97 89 PRO A O 1
ATOM 660 N N . SER A 1 90 ? -10.967 -16.428 5.131 1.00 49.44 90 SER A N 1
ATOM 661 C CA . SER A 1 90 ? -11.272 -15.124 5.708 1.00 49.44 90 SER A CA 1
ATOM 662 C C . SER A 1 90 ? -10.413 -15.028 6.965 1.00 49.44 90 SER A C 1
ATOM 664 O O . SER A 1 90 ? -10.496 -15.973 7.763 1.00 49.44 90 SER A O 1
ATOM 666 N N . PRO A 1 91 ? -9.548 -14.003 7.111 1.00 52.84 91 PRO A N 1
ATOM 667 C CA . PRO A 1 91 ? -8.673 -13.897 8.268 1.00 52.84 91 PRO A CA 1
ATOM 668 C C . PRO A 1 91 ? -9.574 -14.068 9.476 1.00 52.84 91 PRO A C 1
ATOM 670 O O . PRO A 1 91 ? -10.572 -13.358 9.608 1.00 52.84 91 PRO A O 1
ATOM 673 N N . THR A 1 92 ? -9.337 -15.136 10.236 1.00 51.06 92 THR A N 1
ATOM 674 C CA . THR A 1 92 ? -10.193 -15.522 11.351 1.00 51.06 92 THR A CA 1
ATOM 675 C C . THR A 1 92 ? -10.237 -14.326 12.273 1.00 51.06 92 THR A C 1
ATOM 677 O O . THR A 1 92 ? -9.234 -14.028 12.924 1.00 51.06 92 THR A O 1
ATOM 680 N N . ALA A 1 93 ? -11.367 -13.615 12.241 1.00 53.84 93 ALA A N 1
ATOM 681 C CA . ALA A 1 93 ? -11.663 -12.517 13.134 1.00 53.84 93 ALA A CA 1
ATOM 682 C C . ALA A 1 93 ? -11.272 -12.997 14.524 1.00 53.84 93 ALA A C 1
ATOM 684 O O . ALA A 1 93 ? -11.702 -14.067 14.957 1.00 53.84 93 ALA A O 1
ATOM 685 N N . SER A 1 94 ? -10.362 -12.273 15.167 1.00 59.56 94 SER A N 1
ATOM 686 C CA . SER A 1 94 ? -9.928 -12.634 16.506 1.00 59.56 94 SER A CA 1
ATOM 687 C C . SER A 1 94 ? -11.179 -12.619 17.381 1.00 59.56 94 SER A C 1
ATOM 689 O O . SER A 1 94 ? -11.746 -11.555 17.632 1.00 59.56 94 SER A O 1
ATOM 691 N N . ASP A 1 95 ? -11.661 -13.792 17.799 1.00 62.31 95 ASP A N 1
ATOM 692 C CA . ASP A 1 95 ? -12.931 -13.947 18.529 1.00 62.31 95 ASP A CA 1
ATOM 693 C C . ASP A 1 95 ? -12.935 -13.206 19.884 1.00 62.31 95 ASP A C 1
ATOM 695 O O . ASP A 1 95 ? -13.974 -13.070 20.527 1.00 62.31 95 ASP A O 1
ATOM 699 N N . ASN A 1 96 ? -11.784 -12.663 20.293 1.00 72.94 96 ASN A N 1
ATOM 700 C CA . ASN A 1 96 ? -11.604 -11.842 21.488 1.00 72.94 96 ASN A CA 1
ATOM 701 C C . ASN A 1 96 ? -11.515 -10.336 21.207 1.00 72.94 96 ASN A C 1
ATOM 703 O O . ASN A 1 96 ? -11.120 -9.576 22.093 1.00 72.94 96 ASN A O 1
ATOM 707 N N . ALA A 1 97 ? -11.825 -9.878 19.995 1.00 83.25 97 ALA A N 1
ATOM 708 C CA . ALA A 1 97 ? -11.720 -8.460 19.699 1.00 83.25 97 ALA A CA 1
ATOM 709 C C . ALA A 1 97 ? -12.796 -7.653 20.449 1.00 83.25 97 ALA A C 1
ATOM 711 O O . ALA A 1 97 ? -14.000 -7.877 20.296 1.00 83.25 97 ALA A O 1
ATOM 712 N N . ILE A 1 98 ? -12.342 -6.711 21.276 1.00 93.06 98 ILE A N 1
ATOM 713 C CA . ILE A 1 98 ? -13.198 -5.824 22.067 1.00 93.06 98 ILE A CA 1
ATOM 714 C C . ILE A 1 98 ? -13.723 -4.731 21.138 1.00 93.06 98 ILE A C 1
ATOM 716 O O . ILE A 1 98 ? -12.941 -3.944 20.610 1.00 93.06 98 ILE A O 1
ATOM 720 N N . LEU A 1 99 ? -15.039 -4.690 20.928 1.00 95.81 99 LEU A N 1
ATOM 721 C CA . LEU A 1 99 ? -15.688 -3.622 20.167 1.00 95.81 99 LEU A CA 1
ATOM 722 C C . LEU A 1 99 ? -15.562 -2.289 20.908 1.00 95.81 99 LEU A C 1
ATOM 724 O O . LEU A 1 99 ? -15.607 -2.263 22.137 1.00 95.81 99 LEU A O 1
ATOM 728 N N . CYS A 1 100 ? -15.442 -1.199 20.157 1.00 95.81 100 CYS A N 1
ATOM 729 C CA . CYS A 1 100 ? -15.375 0.150 20.710 1.00 95.81 100 CYS A CA 1
ATOM 730 C C . CYS A 1 100 ? -16.133 1.143 19.831 1.00 95.81 100 CYS A C 1
ATOM 732 O O . CYS A 1 100 ? -16.152 1.014 18.603 1.00 95.81 100 CYS A O 1
ATOM 734 N N . GLU A 1 101 ? -16.718 2.159 20.457 1.00 94.69 101 GLU A N 1
ATOM 735 C CA . GLU A 1 101 ? -17.247 3.344 19.769 1.00 94.69 101 GLU A CA 1
ATOM 736 C C . GLU A 1 101 ? -16.254 4.518 19.827 1.00 94.69 101 GLU A C 1
ATOM 738 O O . GLU A 1 101 ? -16.258 5.398 18.963 1.00 94.69 101 GLU A O 1
ATOM 743 N N . SER A 1 102 ? -15.364 4.517 20.824 1.00 94.75 102 SER A N 1
ATOM 744 C CA . SER A 1 102 ? -14.351 5.545 21.048 1.00 94.75 102 SER A CA 1
ATOM 745 C C . SER A 1 102 ? -13.029 4.974 21.574 1.00 94.75 102 SER A C 1
ATOM 747 O O . SER A 1 102 ? -12.975 3.907 22.183 1.00 94.75 102 SER A O 1
ATOM 749 N N . SER A 1 103 ? -11.935 5.720 21.394 1.00 94.69 103 SER A N 1
ATOM 750 C CA . SER A 1 103 ? -10.607 5.344 21.903 1.00 94.69 103 SER A CA 1
ATOM 751 C C . SER A 1 103 ? -10.536 5.198 23.424 1.00 94.69 103 SER A C 1
ATOM 753 O O . SER A 1 103 ? -9.662 4.498 23.919 1.00 94.69 103 SER A O 1
ATOM 755 N N . GLN A 1 104 ? -11.441 5.833 24.172 1.00 96.38 104 GLN A N 1
ATOM 756 C CA . GLN A 1 104 ? -11.458 5.794 25.639 1.00 96.38 104 GLN A CA 1
ATOM 757 C C . GLN A 1 104 ? -11.928 4.447 26.202 1.00 96.38 104 GLN A C 1
ATOM 759 O O . GLN A 1 104 ? -11.649 4.143 27.358 1.00 96.38 104 GLN A O 1
ATOM 764 N N . GLU A 1 105 ? -12.637 3.650 25.401 1.00 96.31 105 GLU A N 1
ATOM 765 C CA . GLU A 1 105 ? -13.098 2.310 25.785 1.00 96.31 105 GLU A CA 1
ATOM 766 C C . GLU A 1 105 ? -11.975 1.272 25.728 1.00 96.31 105 GLU A C 1
ATOM 768 O O . GLU A 1 105 ? -12.077 0.203 26.328 1.00 96.31 105 GLU A O 1
ATOM 773 N N . CYS A 1 106 ? -10.894 1.596 25.025 1.00 96.00 106 CYS A N 1
ATOM 774 C CA . CYS A 1 106 ? -9.775 0.702 24.817 1.00 96.00 106 CYS A CA 1
ATOM 775 C C . CYS A 1 106 ? -8.684 0.949 25.855 1.00 96.00 106 CYS A C 1
ATOM 777 O O . CYS A 1 106 ? -8.257 2.083 26.063 1.00 96.00 106 CYS A O 1
ATOM 779 N N . GLU A 1 107 ? -8.171 -0.122 26.465 1.00 94.81 107 GLU A N 1
ATOM 780 C CA . GLU A 1 107 ? -7.078 -0.042 27.447 1.00 94.81 107 GLU A CA 1
ATOM 781 C C . GLU A 1 107 ? -5.811 0.598 26.852 1.00 94.81 107 GLU A C 1
ATOM 783 O O . GLU A 1 107 ? -5.097 1.335 27.529 1.00 94.81 107 GLU A O 1
ATOM 788 N N . ASN A 1 108 ? -5.573 0.379 25.558 1.00 92.88 108 ASN A N 1
ATOM 789 C CA . ASN A 1 108 ? -4.476 0.991 24.814 1.00 92.88 108 ASN A CA 1
ATOM 790 C C . ASN A 1 108 ? -4.781 2.405 24.290 1.00 92.88 108 ASN A C 1
ATOM 792 O O . ASN A 1 108 ? -3.898 3.043 23.721 1.00 92.88 108 ASN A O 1
ATOM 796 N N . GLY A 1 109 ? -6.009 2.903 24.455 1.00 95.12 109 GLY A N 1
ATOM 797 C CA . GLY A 1 109 ? -6.419 4.210 23.951 1.00 95.12 109 GLY A CA 1
ATOM 798 C C . GLY A 1 109 ? -6.610 4.278 22.431 1.00 95.12 109 GLY A C 1
ATOM 799 O O . GLY A 1 109 ? -6.579 5.376 21.876 1.00 95.12 109 GLY A O 1
ATOM 800 N N . VAL A 1 110 ? -6.756 3.145 21.733 1.00 96.12 110 VAL A N 1
ATOM 801 C CA . VAL A 1 110 ? -6.781 3.096 20.263 1.00 96.12 110 VAL A CA 1
ATOM 802 C C . VAL A 1 110 ? -7.975 2.284 19.760 1.00 96.12 110 VAL A C 1
ATOM 804 O O . VAL A 1 110 ? -8.030 1.069 19.924 1.00 96.12 110 VAL A O 1
ATOM 807 N N . CYS A 1 111 ? -8.908 2.969 19.096 1.00 96.25 111 CYS A N 1
ATOM 808 C CA . CYS A 1 111 ? -10.108 2.394 18.487 1.00 96.25 111 CYS A CA 1
ATOM 809 C C . CYS A 1 111 ? -10.099 2.664 16.976 1.00 96.25 111 CYS A C 1
ATOM 811 O O . CYS A 1 111 ? -9.887 3.805 16.558 1.00 96.25 111 CYS A O 1
ATOM 813 N N . GLY A 1 112 ? -10.333 1.633 16.164 1.00 95.69 112 GLY A N 1
ATOM 814 C CA . GLY A 1 112 ? -10.321 1.732 14.705 1.00 95.69 112 GLY A CA 1
ATOM 815 C C . GLY A 1 112 ? -11.059 0.580 14.031 1.00 95.69 112 GLY A C 1
ATOM 816 O O . GLY A 1 112 ? -11.479 -0.376 14.678 1.00 95.69 112 GLY A O 1
ATOM 817 N N . PHE A 1 113 ? -11.253 0.684 12.720 1.00 94.94 113 PHE A N 1
ATOM 818 C CA . PHE A 1 113 ? -11.844 -0.375 11.906 1.00 94.94 113 PHE A CA 1
ATOM 819 C C . PHE A 1 113 ? -10.882 -1.564 11.776 1.00 94.94 113 PHE A C 1
ATOM 821 O O . PHE A 1 113 ? -9.698 -1.369 11.498 1.00 94.94 113 PHE A O 1
ATOM 828 N N . GLU A 1 114 ? -11.408 -2.779 11.963 1.00 93.00 114 GLU A N 1
ATOM 829 C CA . GLU A 1 114 ? -10.644 -4.036 11.892 1.00 93.00 114 GLU A CA 1
ATOM 830 C C . GLU A 1 114 ? -9.955 -4.232 10.539 1.00 93.00 114 GLU A C 1
ATOM 832 O O . GLU A 1 114 ? -8.767 -4.522 10.511 1.00 93.00 114 GLU A O 1
ATOM 837 N N . PHE A 1 115 ? -10.672 -4.019 9.434 1.00 90.62 115 PHE A N 1
ATOM 838 C CA . PHE A 1 115 ? -10.178 -4.213 8.070 1.00 90.62 115 PHE A CA 1
ATOM 839 C C . PHE A 1 115 ? -10.517 -3.014 7.185 1.00 90.62 115 PHE A C 1
ATOM 841 O O . PHE A 1 115 ? -11.440 -2.251 7.491 1.00 90.62 115 PHE A O 1
ATOM 848 N N . PHE A 1 116 ? -9.818 -2.870 6.052 1.00 91.38 116 PHE A N 1
ATOM 849 C CA . PHE A 1 116 ? -10.160 -1.886 5.020 1.00 91.38 116 PHE A CA 1
ATOM 850 C C . PHE A 1 116 ? -11.409 -2.310 4.229 1.00 91.38 116 PHE A C 1
ATOM 852 O O . PHE A 1 116 ? -11.364 -2.595 3.037 1.00 91.38 116 PHE A O 1
ATOM 859 N N . ASP A 1 117 ? -12.540 -2.374 4.926 1.00 88.69 117 ASP A N 1
ATOM 860 C CA . ASP A 1 117 ? -13.838 -2.741 4.379 1.00 88.69 117 ASP A CA 1
ATOM 861 C C . ASP A 1 117 ? -14.925 -1.808 4.927 1.00 88.69 117 ASP A C 1
ATOM 863 O O . ASP A 1 117 ? -14.932 -1.427 6.102 1.00 88.69 117 ASP A O 1
ATOM 867 N N . THR A 1 118 ? -15.873 -1.428 4.070 1.00 84.69 118 THR A N 1
ATOM 868 C CA . THR A 1 118 ? -16.957 -0.502 4.440 1.00 84.69 118 THR A CA 1
ATOM 869 C C . THR A 1 118 ? -17.900 -1.051 5.514 1.00 84.69 118 THR A C 1
ATOM 871 O O . THR A 1 118 ? -18.497 -0.257 6.250 1.00 84.69 118 THR A O 1
ATOM 874 N N . SER A 1 119 ? -18.004 -2.377 5.609 1.00 87.94 119 SER A N 1
ATOM 875 C CA . SER A 1 119 ? -18.784 -3.143 6.580 1.00 87.94 119 SER A CA 1
ATOM 876 C C . SER A 1 119 ? -17.963 -3.619 7.780 1.00 87.94 119 SER A C 1
ATOM 878 O O . SER A 1 119 ? -18.518 -4.245 8.685 1.00 87.94 119 SER A O 1
ATOM 880 N N . SER A 1 120 ? -16.662 -3.300 7.824 1.00 90.56 120 SER A N 1
ATOM 881 C CA . SER A 1 120 ? -15.831 -3.606 8.983 1.00 90.56 120 SER A CA 1
ATOM 882 C C . SER A 1 120 ? -16.413 -2.950 10.235 1.00 90.56 120 SER A C 1
ATOM 884 O O . SER A 1 120 ? -16.894 -1.816 10.216 1.00 90.56 120 SER A O 1
ATOM 886 N N . ARG A 1 121 ? -16.334 -3.665 11.353 1.00 93.44 121 ARG A N 1
ATOM 887 C CA . ARG A 1 121 ? -16.650 -3.136 12.682 1.00 93.44 121 ARG A CA 1
ATOM 888 C C . ARG A 1 121 ? -15.469 -2.352 13.251 1.00 93.44 121 ARG A C 1
ATOM 890 O O . ARG A 1 121 ? -14.333 -2.526 12.797 1.00 93.44 121 ARG A O 1
ATOM 897 N N . THR A 1 122 ? -15.745 -1.516 14.246 1.00 94.81 122 THR A N 1
ATOM 898 C CA . THR A 1 122 ? -14.732 -0.841 15.062 1.00 94.81 122 THR A CA 1
ATOM 899 C C . THR A 1 122 ? -14.395 -1.669 16.294 1.00 94.81 122 THR A C 1
ATOM 901 O O . THR A 1 122 ? -15.276 -2.233 16.948 1.00 94.81 122 THR A O 1
ATOM 904 N N . LEU A 1 123 ? -13.106 -1.760 16.599 1.00 95.94 123 LEU A N 1
ATOM 905 C CA . LEU A 1 123 ? -12.586 -2.497 17.740 1.00 95.94 123 LEU A CA 1
ATOM 906 C C . LEU A 1 123 ? -11.301 -1.873 18.275 1.00 95.94 123 LEU A C 1
ATOM 908 O O . LEU A 1 123 ? -10.660 -1.045 17.621 1.00 95.94 123 LEU A O 1
ATOM 912 N N . CYS A 1 124 ? -10.944 -2.263 19.492 1.00 96.62 124 CYS A N 1
ATOM 913 C CA . CYS A 1 124 ? -9.701 -1.854 20.114 1.00 96.62 124 CYS A CA 1
ATOM 914 C C . CYS A 1 124 ? -8.530 -2.497 19.379 1.00 96.62 124 CYS A C 1
ATOM 916 O O . CYS A 1 124 ? -8.374 -3.719 19.401 1.00 96.62 124 CYS A O 1
ATOM 918 N N . CYS A 1 125 ? -7.731 -1.676 18.698 1.00 95.44 125 CYS A N 1
ATOM 919 C CA . CYS A 1 125 ? -6.738 -2.170 17.751 1.00 95.44 125 CYS A CA 1
ATOM 920 C C . CYS A 1 125 ? -5.646 -2.969 18.473 1.00 95.44 125 CYS A C 1
ATOM 922 O O . CYS A 1 125 ? -4.948 -2.393 19.306 1.00 95.44 125 CYS A O 1
ATOM 924 N N . PRO A 1 126 ? -5.436 -4.257 18.151 1.00 92.00 126 PRO A N 1
ATOM 925 C CA . PRO A 1 126 ? -4.478 -5.100 18.870 1.00 92.00 126 PRO A CA 1
ATOM 926 C C . PRO A 1 126 ? -3.024 -4.637 18.701 1.00 92.00 126 PRO A C 1
ATOM 928 O O . PRO A 1 126 ? -2.200 -4.865 19.581 1.00 92.00 126 PRO A O 1
ATOM 931 N N . SER A 1 127 ? -2.727 -3.943 17.603 1.00 91.62 127 SER A N 1
ATOM 932 C CA . SER A 1 127 ? -1.415 -3.379 17.272 1.00 91.62 127 SER A CA 1
ATOM 933 C C . SER A 1 127 ? -1.069 -2.092 18.023 1.00 91.62 127 SER A C 1
ATOM 935 O O . SER A 1 127 ? 0.038 -1.579 17.896 1.00 91.62 127 SER A O 1
ATOM 937 N N . ASN A 1 128 ? -2.008 -1.522 18.792 1.00 92.56 128 ASN A N 1
ATOM 938 C CA . ASN A 1 128 ? -1.886 -0.189 19.405 1.00 92.56 128 ASN A CA 1
ATOM 939 C C . ASN A 1 128 ? -1.620 0.944 18.394 1.00 92.56 128 ASN A C 1
ATOM 941 O O . ASN A 1 128 ? -1.263 2.056 18.785 1.00 92.56 128 ASN A O 1
ATOM 945 N N . GLY A 1 129 ? -1.790 0.675 17.100 1.00 93.88 129 GLY A N 1
ATOM 946 C CA . GLY A 1 129 ? -1.575 1.618 16.020 1.00 93.88 129 GLY A CA 1
ATOM 947 C C . GLY A 1 129 ? -2.838 1.775 15.192 1.00 93.88 129 GLY A C 1
ATOM 948 O O . GLY A 1 129 ? -3.623 0.842 15.009 1.00 93.88 129 GLY A O 1
ATOM 949 N N . THR A 1 130 ? -3.047 2.995 14.715 1.00 95.31 130 THR A N 1
ATOM 950 C CA . THR A 1 130 ? -4.110 3.298 13.767 1.00 95.31 130 THR A CA 1
ATOM 951 C C . THR A 1 130 ? -3.616 4.222 12.684 1.00 95.31 130 THR A C 1
ATOM 953 O O . THR A 1 130 ? -2.705 5.025 12.888 1.00 95.31 130 THR A O 1
ATOM 956 N N . GLU A 1 131 ? -4.281 4.147 11.543 1.00 94.31 131 GLU A N 1
ATOM 957 C CA . GLU A 1 131 ? -4.012 5.021 10.427 1.00 94.31 131 GLU A CA 1
ATOM 958 C C . GLU A 1 131 ? -5.294 5.557 9.812 1.00 94.31 131 GLU A C 1
ATOM 960 O O . GLU A 1 131 ? -6.285 4.851 9.610 1.00 94.31 131 GLU A O 1
ATOM 965 N N . ARG A 1 132 ? -5.253 6.847 9.484 1.00 93.06 132 ARG A N 1
ATOM 966 C CA . ARG A 1 132 ? -6.305 7.508 8.733 1.00 93.06 132 ARG A CA 1
ATOM 967 C C . ARG A 1 132 ? -5.951 7.481 7.256 1.00 93.06 132 ARG A C 1
ATOM 969 O O . ARG A 1 132 ? -5.078 8.229 6.830 1.00 93.06 132 ARG A O 1
ATOM 976 N N . ILE A 1 133 ? -6.678 6.690 6.474 1.00 88.12 133 ILE A N 1
ATOM 977 C CA . ILE A 1 133 ? -6.466 6.628 5.025 1.00 88.12 133 ILE A CA 1
ATOM 978 C C . ILE A 1 133 ? -7.176 7.814 4.359 1.00 88.12 133 ILE A C 1
ATOM 980 O O . ILE A 1 133 ? -8.409 7.895 4.436 1.00 88.12 133 ILE A O 1
ATOM 984 N N . PRO A 1 134 ? -6.450 8.725 3.682 1.00 76.31 134 PRO A N 1
ATOM 985 C CA . PRO A 1 134 ? -7.020 9.878 2.997 1.00 76.31 134 PRO A CA 1
ATOM 986 C C . PRO A 1 134 ? -7.523 9.492 1.595 1.00 76.31 134 PRO A C 1
ATOM 988 O O . PRO A 1 134 ? -7.114 10.076 0.596 1.00 76.31 134 PRO A O 1
ATOM 991 N N . ASN A 1 135 ? -8.403 8.497 1.492 1.00 71.56 135 ASN A N 1
ATOM 992 C CA . ASN A 1 135 ? -9.082 8.177 0.238 1.00 71.56 135 ASN A CA 1
ATOM 993 C C . ASN A 1 135 ? -10.478 8.827 0.248 1.00 71.56 135 ASN A C 1
ATOM 995 O O . ASN A 1 135 ? -11.152 8.866 1.277 1.00 71.56 135 ASN A O 1
ATOM 999 N N . ARG A 1 136 ? -10.944 9.334 -0.904 1.00 62.69 136 ARG A N 1
ATOM 1000 C CA . ARG A 1 136 ? -12.323 9.835 -1.063 1.00 62.69 136 ARG A CA 1
ATOM 1001 C C . ARG A 1 136 ? -13.375 8.782 -0.707 1.00 62.69 136 ARG A C 1
ATOM 1003 O O . ARG A 1 136 ? -14.488 9.152 -0.370 1.00 62.69 136 ARG A O 1
ATOM 1010 N N . GLN A 1 137 ? -13.028 7.501 -0.805 1.00 68.69 137 GLN A N 1
ATOM 1011 C CA . GLN A 1 137 ? -13.922 6.381 -0.505 1.00 68.69 137 GLN A CA 1
ATOM 1012 C C . GLN A 1 137 ? -13.975 6.023 0.985 1.00 68.69 137 GLN A C 1
ATOM 1014 O O . GLN A 1 137 ? -14.945 5.420 1.431 1.00 68.69 137 GLN A O 1
ATOM 1019 N N . SER A 1 138 ? -12.947 6.367 1.763 1.00 66.75 138 SER A N 1
ATOM 1020 C CA . SER A 1 138 ? -12.845 5.951 3.163 1.00 66.75 138 SER A CA 1
ATOM 1021 C C . SER A 1 138 ? -13.463 6.953 4.138 1.00 66.75 138 SER A C 1
ATOM 1023 O O . SER A 1 138 ? -13.388 6.706 5.336 1.00 66.75 138 SER A O 1
ATOM 1025 N N . ASP A 1 139 ? -14.032 8.078 3.680 1.00 76.88 139 ASP A N 1
ATOM 1026 C CA . ASP A 1 139 ? -14.605 9.162 4.508 1.00 76.88 139 ASP A CA 1
ATOM 1027 C C . ASP A 1 139 ? -13.691 9.632 5.666 1.00 76.88 139 ASP A C 1
ATOM 1029 O O . ASP A 1 139 ? -14.134 10.196 6.667 1.00 76.88 139 ASP A O 1
ATOM 1033 N N . GLY A 1 140 ? -12.378 9.401 5.550 1.00 82.62 140 GLY A N 1
ATOM 1034 C CA . GLY A 1 140 ? -11.414 9.674 6.612 1.00 82.62 140 GLY A CA 1
ATOM 1035 C C . GLY A 1 140 ? -11.557 8.786 7.854 1.00 82.62 140 GLY A C 1
ATOM 1036 O O . GLY A 1 140 ? -11.153 9.231 8.932 1.00 82.62 140 GLY A O 1
ATOM 1037 N N . ARG A 1 141 ? -12.112 7.575 7.705 1.00 90.44 141 ARG A N 1
ATOM 1038 C CA . ARG A 1 141 ? -12.117 6.502 8.710 1.00 90.44 141 ARG A CA 1
ATOM 1039 C C . ARG A 1 141 ? -10.694 6.130 9.136 1.00 90.44 141 ARG A C 1
ATOM 1041 O O . ARG A 1 141 ? -9.730 6.312 8.389 1.00 90.44 141 ARG A O 1
ATOM 1048 N N . ILE A 1 142 ? -10.600 5.613 10.357 1.00 93.31 142 ILE A N 1
ATOM 1049 C CA . ILE A 1 142 ? -9.356 5.225 11.018 1.00 93.31 142 ILE A CA 1
ATOM 1050 C C . ILE A 1 142 ? -9.326 3.701 11.126 1.00 93.31 142 ILE A C 1
ATOM 1052 O O . ILE A 1 142 ? -10.243 3.120 11.698 1.00 93.31 142 ILE A O 1
ATOM 1056 N N . TYR A 1 143 ? -8.293 3.062 10.594 1.00 95.19 143 TYR A N 1
ATOM 1057 C CA . TYR A 1 143 ? -8.153 1.606 10.538 1.00 95.19 143 TYR A CA 1
ATOM 1058 C C . TYR A 1 143 ? -7.026 1.148 11.459 1.00 95.19 143 TYR A C 1
ATOM 1060 O O . TYR A 1 143 ? -6.065 1.890 11.669 1.00 95.19 143 TYR A O 1
ATOM 1068 N N . CYS A 1 144 ? -7.140 -0.055 12.013 1.00 96.12 144 CYS A N 1
ATOM 1069 C CA . CYS A 1 144 ? -6.056 -0.660 12.781 1.00 96.12 144 CYS A CA 1
ATOM 1070 C C . CYS A 1 144 ? -4.867 -0.988 11.862 1.00 96.12 144 CYS A C 1
ATOM 1072 O O . CYS A 1 144 ? -5.068 -1.477 10.750 1.00 96.12 144 CYS A O 1
ATOM 1074 N N . THR A 1 145 ? -3.638 -0.733 12.317 1.00 96.06 145 THR A N 1
ATOM 1075 C CA . THR A 1 145 ? -2.404 -1.078 11.581 1.00 96.06 145 THR A CA 1
ATOM 1076 C C . THR A 1 145 ? -1.919 -2.488 11.929 1.00 96.06 145 THR A C 1
ATOM 1078 O O . THR A 1 145 ? -2.516 -3.154 12.774 1.00 96.06 145 THR A O 1
ATOM 1081 N N . GLU A 1 146 ? -0.809 -2.917 11.323 1.00 95.25 146 GLU A N 1
ATOM 1082 C CA . GLU A 1 146 ? -0.194 -4.246 11.500 1.00 95.25 146 GLU A CA 1
ATOM 1083 C C . GLU A 1 146 ? -1.134 -5.410 11.152 1.00 95.25 146 GLU A C 1
ATOM 1085 O O . GLU A 1 146 ? -1.161 -6.456 11.800 1.00 95.25 146 GLU A O 1
ATOM 1090 N N . GLN A 1 147 ? -1.915 -5.220 10.095 1.00 94.94 147 GLN A N 1
ATOM 1091 C CA . GLN A 1 147 ? -2.793 -6.234 9.541 1.00 94.94 147 GLN A CA 1
ATOM 1092 C C . GLN A 1 147 ? -1.989 -7.440 9.052 1.00 94.94 147 GLN A C 1
ATOM 1094 O O . GLN A 1 147 ? -0.913 -7.303 8.459 1.00 94.94 147 GLN A O 1
ATOM 1099 N N . ALA A 1 148 ? -2.530 -8.629 9.311 1.00 94.81 148 ALA A N 1
ATOM 1100 C CA . ALA A 1 148 ? -1.923 -9.887 8.909 1.00 94.81 148 ALA A CA 1
ATOM 1101 C C . ALA A 1 148 ? -1.965 -10.081 7.385 1.00 94.81 148 ALA A C 1
ATOM 1103 O O . ALA A 1 148 ? -2.784 -9.490 6.679 1.00 94.81 148 ALA A O 1
ATOM 1104 N N . VAL A 1 149 ? -1.109 -10.970 6.884 1.00 95.25 149 VAL A N 1
ATOM 1105 C CA . VAL A 1 149 ? -1.105 -11.386 5.475 1.00 95.25 149 VAL A CA 1
ATOM 1106 C C . VAL A 1 149 ? -2.493 -11.891 5.064 1.00 95.25 149 VAL A C 1
ATOM 1108 O O . VAL A 1 149 ? -3.121 -12.668 5.782 1.00 95.25 149 VAL A O 1
ATOM 1111 N N . GLY A 1 150 ? -2.972 -11.443 3.903 1.00 94.19 150 GLY A N 1
ATOM 1112 C CA . GLY A 1 150 ? -4.296 -11.758 3.368 1.00 94.19 150 GLY A CA 1
ATOM 1113 C C . GLY A 1 150 ? -5.426 -10.841 3.851 1.00 94.19 150 GLY A C 1
ATOM 1114 O O . GLY A 1 150 ? -6.540 -10.950 3.340 1.00 94.19 150 GLY A O 1
ATOM 1115 N N . ALA A 1 151 ? -5.177 -9.937 4.803 1.00 94.19 151 ALA A N 1
ATOM 1116 C CA . ALA A 1 151 ? -6.162 -8.940 5.217 1.00 94.19 151 ALA A CA 1
ATOM 1117 C C . ALA A 1 151 ? -6.352 -7.849 4.152 1.00 94.19 151 ALA A C 1
ATOM 1119 O O . ALA A 1 151 ? -5.423 -7.517 3.418 1.00 94.19 151 ALA A O 1
ATOM 1120 N N . LEU A 1 152 ? -7.551 -7.261 4.101 1.00 93.69 152 LEU A N 1
ATOM 1121 C CA . LEU A 1 152 ? -7.827 -6.118 3.231 1.00 93.69 152 LEU A CA 1
ATOM 1122 C C . LEU A 1 152 ? -7.111 -4.864 3.733 1.00 93.69 152 LEU A C 1
ATOM 1124 O O . LEU A 1 152 ? -7.177 -4.531 4.920 1.00 93.69 152 LEU A O 1
ATOM 1128 N N . CYS A 1 153 ? -6.504 -4.131 2.810 1.00 92.62 153 CYS A N 1
ATOM 1129 C CA . CYS A 1 153 ? -5.769 -2.906 3.079 1.00 92.62 153 CYS A CA 1
ATOM 1130 C C . CYS A 1 153 ? -6.079 -1.834 2.028 1.00 92.62 153 CYS A C 1
ATOM 1132 O O . CYS A 1 153 ? -6.522 -2.126 0.921 1.00 92.62 153 CYS A O 1
ATOM 1134 N N . GLY A 1 154 ? -5.868 -0.569 2.392 1.00 89.31 154 GLY A N 1
ATOM 1135 C CA . GLY A 1 154 ? -5.964 0.564 1.468 1.00 89.31 154 GLY A CA 1
ATOM 1136 C C . GLY A 1 154 ? -4.645 1.311 1.279 1.00 89.31 154 GLY A C 1
ATOM 1137 O O . GLY A 1 154 ? -4.553 2.145 0.383 1.00 89.31 154 GLY A O 1
ATOM 1138 N N . THR A 1 155 ? -3.650 1.037 2.128 1.00 90.56 155 THR A N 1
ATOM 1139 C CA . THR A 1 155 ? -2.285 1.571 2.076 1.00 90.56 155 THR A CA 1
ATOM 1140 C C . THR A 1 155 ? -1.316 0.551 2.674 1.00 90.56 155 THR A C 1
ATOM 1142 O O . THR A 1 155 ? -1.692 -0.247 3.537 1.00 90.56 155 THR A O 1
ATOM 1145 N N . ASN A 1 156 ? -0.051 0.621 2.260 1.00 91.69 156 ASN A N 1
ATOM 1146 C CA . ASN A 1 156 ? 1.051 -0.211 2.761 1.00 91.69 156 ASN A CA 1
ATOM 1147 C C . ASN A 1 156 ? 1.197 -0.208 4.282 1.00 91.69 156 ASN A C 1
ATOM 1149 O O . ASN A 1 156 ? 1.470 -1.227 4.905 1.00 91.69 156 ASN A O 1
ATOM 1153 N N . THR A 1 157 ? 0.971 0.949 4.879 1.00 92.38 157 THR A N 1
ATOM 1154 C CA . THR A 1 157 ? 1.079 1.240 6.307 1.00 92.38 157 THR A CA 1
ATOM 1155 C C . THR A 1 157 ? 0.045 0.512 7.175 1.00 92.38 157 THR A C 1
ATOM 1157 O O . THR A 1 157 ? 0.279 0.342 8.374 1.00 92.38 157 THR A O 1
ATOM 1160 N N . LEU A 1 158 ? -1.040 -0.014 6.589 1.00 93.75 158 LEU A N 1
ATOM 1161 C CA . LEU A 1 158 ? -1.941 -0.912 7.310 1.00 93.75 158 LEU A CA 1
ATOM 1162 C C . LEU A 1 158 ? -1.347 -2.301 7.520 1.00 93.75 158 LEU A C 1
ATOM 1164 O O . LEU A 1 158 ? -1.676 -2.937 8.515 1.00 93.75 158 LEU A O 1
ATOM 1168 N N . CYS A 1 159 ? -0.502 -2.787 6.618 1.00 95.00 159 CYS A N 1
ATOM 1169 C CA . CYS A 1 159 ? -0.007 -4.158 6.641 1.00 95.00 159 CYS A CA 1
ATOM 1170 C C . CYS A 1 159 ? 1.212 -4.297 7.552 1.00 95.00 159 CYS A C 1
ATOM 1172 O O . CYS A 1 159 ? 2.102 -3.451 7.535 1.00 95.00 159 CYS A O 1
ATOM 1174 N N . ALA A 1 160 ? 1.303 -5.396 8.306 1.00 94.50 160 ALA A N 1
ATOM 1175 C CA . ALA A 1 160 ? 2.466 -5.676 9.156 1.00 94.50 160 ALA A CA 1
ATOM 1176 C C . ALA A 1 160 ? 3.780 -5.761 8.353 1.00 94.50 160 ALA A C 1
ATOM 1178 O O . ALA A 1 160 ? 4.835 -5.360 8.836 1.00 94.50 160 ALA A O 1
ATOM 1179 N N . SER A 1 161 ? 3.705 -6.241 7.109 1.00 93.06 161 SER A N 1
ATOM 1180 C CA . SER A 1 161 ? 4.826 -6.307 6.162 1.00 93.06 161 SER A CA 1
ATOM 1181 C C . SER A 1 161 ? 5.186 -4.962 5.526 1.00 93.06 161 SER A C 1
ATOM 1183 O O . SER A 1 161 ? 6.257 -4.825 4.934 1.00 93.06 161 SER A O 1
ATOM 1185 N N . GLY A 1 162 ? 4.291 -3.972 5.605 1.00 92.19 162 GLY A N 1
ATOM 1186 C CA . GLY A 1 162 ? 4.402 -2.735 4.843 1.00 92.19 162 GLY A CA 1
ATOM 1187 C C . GLY A 1 162 ? 4.083 -2.881 3.350 1.00 92.19 162 GLY A C 1
ATOM 1188 O O . GLY A 1 162 ? 4.520 -2.027 2.584 1.00 92.19 162 GLY A O 1
ATOM 1189 N N . VAL A 1 163 ? 3.388 -3.947 2.927 1.00 92.88 163 VAL A N 1
ATOM 1190 C CA . VAL A 1 163 ? 3.034 -4.202 1.518 1.00 92.88 163 VAL A CA 1
ATOM 1191 C C . VAL A 1 163 ? 1.540 -4.484 1.386 1.00 92.88 163 VAL A C 1
ATOM 1193 O O . VAL A 1 163 ? 1.043 -5.489 1.896 1.00 92.88 163 VAL A O 1
ATOM 1196 N N . CYS A 1 164 ? 0.843 -3.604 0.677 1.00 93.06 164 CYS A N 1
ATOM 1197 C CA . CYS A 1 164 ? -0.573 -3.647 0.361 1.00 93.06 164 CYS A CA 1
ATOM 1198 C C . CYS A 1 164 ? -0.725 -3.645 -1.158 1.00 93.06 164 CYS A C 1
ATOM 1200 O O . CYS A 1 164 ? -0.717 -2.586 -1.769 1.00 93.06 164 CYS A O 1
ATOM 1202 N N . PHE A 1 165 ? -0.870 -4.828 -1.748 1.00 92.31 165 PHE A N 1
ATOM 1203 C CA . PHE A 1 165 ? -0.934 -4.991 -3.197 1.00 92.31 165 PHE A CA 1
ATOM 1204 C C . PHE A 1 165 ? -2.350 -5.366 -3.622 1.00 92.31 165 PHE A C 1
ATOM 1206 O O . PHE A 1 165 ? -2.933 -6.304 -3.071 1.00 92.31 165 PHE A O 1
ATOM 1213 N N . GLU A 1 166 ? -2.915 -4.628 -4.579 1.00 90.69 166 GLU A N 1
ATOM 1214 C CA . GLU A 1 166 ? -4.293 -4.818 -5.063 1.00 90.69 166 GLU A CA 1
ATOM 1215 C C . GLU A 1 166 ? -5.333 -4.870 -3.917 1.00 90.69 166 GLU A C 1
ATOM 1217 O O . GLU A 1 166 ? -6.350 -5.564 -3.985 1.00 90.69 166 GLU A O 1
ATOM 1222 N N . GLY A 1 167 ? -5.083 -4.113 -2.843 1.00 91.00 167 GLY A N 1
ATOM 1223 C CA . GLY A 1 167 ? -5.959 -4.027 -1.673 1.00 91.00 167 GLY A CA 1
ATOM 1224 C C . GLY A 1 167 ? -5.837 -5.184 -0.678 1.00 91.00 167 GLY A C 1
ATOM 1225 O O . GLY A 1 167 ? -6.704 -5.329 0.186 1.00 91.00 167 GLY A O 1
ATOM 1226 N N . VAL A 1 168 ? -4.783 -6.003 -0.769 1.00 93.94 168 VAL A N 1
ATOM 1227 C CA . VAL A 1 168 ? -4.522 -7.122 0.147 1.00 93.94 168 VAL A CA 1
ATOM 1228 C C . VAL A 1 168 ? -3.102 -7.059 0.715 1.00 93.94 168 VAL A C 1
ATOM 1230 O O . VAL A 1 168 ? -2.132 -6.826 -0.004 1.00 93.94 168 VAL A O 1
ATOM 1233 N N . CYS A 1 169 ? -2.967 -7.305 2.019 1.00 95.06 169 CYS A N 1
ATOM 1234 C CA . CYS A 1 169 ? -1.670 -7.381 2.679 1.00 95.06 169 CYS A CA 1
ATOM 1235 C C . CYS A 1 169 ? -0.885 -8.611 2.227 1.00 95.06 169 CYS A C 1
ATOM 1237 O O . CYS A 1 169 ? -1.367 -9.741 2.345 1.00 95.06 169 CYS A O 1
ATOM 1239 N N . LEU A 1 170 ? 0.347 -8.403 1.773 1.00 94.56 170 LEU A N 1
ATOM 1240 C CA . LEU A 1 170 ? 1.267 -9.481 1.406 1.00 94.56 170 LEU A CA 1
ATOM 1241 C C . LEU A 1 170 ? 2.283 -9.752 2.513 1.00 94.56 170 LEU A C 1
ATOM 1243 O O . LEU A 1 170 ? 2.438 -8.944 3.420 1.00 94.56 170 LEU A O 1
ATOM 1247 N N . ASP A 1 171 ? 2.956 -10.898 2.460 1.00 94.81 171 ASP A N 1
ATOM 1248 C CA . ASP A 1 171 ? 3.986 -11.271 3.444 1.00 94.81 171 ASP A CA 1
ATOM 1249 C C . ASP A 1 171 ? 5.309 -10.541 3.190 1.00 94.81 171 ASP A C 1
ATOM 1251 O O . ASP A 1 171 ? 5.951 -10.025 4.102 1.00 94.81 171 ASP A O 1
ATOM 1255 N N . GLU A 1 172 ? 5.677 -10.427 1.917 1.00 93.75 172 GLU A N 1
ATOM 1256 C CA . GLU A 1 172 ? 6.928 -9.830 1.478 1.00 93.75 172 GLU A CA 1
ATOM 1257 C C . GLU A 1 172 ? 6.701 -8.916 0.275 1.00 93.75 172 GLU A C 1
ATOM 1259 O O . GLU A 1 172 ? 5.677 -8.971 -0.412 1.00 93.75 172 GLU A O 1
ATOM 1264 N N . LYS A 1 173 ? 7.707 -8.085 0.003 1.00 92.94 173 LYS A N 1
ATOM 1265 C CA . LYS A 1 173 ? 7.768 -7.277 -1.211 1.00 92.94 173 LYS A CA 1
ATOM 1266 C C . LYS A 1 173 ? 7.832 -8.157 -2.457 1.00 92.94 173 LYS A C 1
ATOM 1268 O O . LYS A 1 173 ? 8.497 -9.197 -2.470 1.00 92.94 173 LYS A O 1
ATOM 1273 N N . GLN A 1 174 ? 7.214 -7.673 -3.523 1.00 91.94 174 GLN A N 1
ATOM 1274 C CA . GLN A 1 174 ? 7.169 -8.294 -4.834 1.00 91.94 174 GLN A CA 1
ATOM 1275 C C . GLN A 1 174 ? 8.579 -8.430 -5.438 1.00 91.94 174 GLN A C 1
ATOM 1277 O O . GLN A 1 174 ? 9.354 -7.461 -5.443 1.00 91.94 174 GLN A O 1
ATOM 1282 N N . PRO A 1 175 ? 8.941 -9.619 -5.948 1.00 93.75 175 PRO A N 1
ATOM 1283 C CA . PRO A 1 175 ? 10.176 -9.819 -6.688 1.00 93.75 175 PRO A CA 1
ATOM 1284 C C . PRO A 1 175 ? 10.145 -9.114 -8.049 1.00 93.75 175 PRO A C 1
ATOM 1286 O O . PRO A 1 175 ? 9.094 -8.788 -8.604 1.00 93.75 175 PRO A O 1
ATOM 1289 N N . ASN A 1 176 ? 11.335 -8.922 -8.615 1.00 92.38 176 ASN A N 1
ATOM 1290 C CA . ASN A 1 176 ? 11.514 -8.328 -9.936 1.00 92.38 176 ASN A CA 1
ATOM 1291 C C . ASN A 1 176 ? 10.714 -9.087 -11.012 1.00 92.38 176 ASN A C 1
ATOM 1293 O O . ASN A 1 176 ? 10.729 -10.317 -11.061 1.00 92.38 176 ASN A O 1
ATOM 1297 N N . GLY A 1 177 ? 10.057 -8.341 -11.899 1.00 91.06 177 GLY A N 1
ATOM 1298 C CA . GLY A 1 177 ? 9.225 -8.862 -12.982 1.00 91.06 177 GLY A CA 1
ATOM 1299 C C . GLY A 1 177 ? 7.764 -9.124 -12.608 1.00 91.06 177 GLY A C 1
ATOM 1300 O O . GLY A 1 177 ? 6.968 -9.378 -13.506 1.00 91.06 177 GLY A O 1
ATOM 1301 N N . LEU A 1 178 ? 7.388 -9.059 -11.325 1.00 93.69 178 LEU A N 1
ATOM 1302 C CA . LEU A 1 178 ? 5.983 -9.171 -10.915 1.00 93.69 178 LEU A CA 1
ATOM 1303 C C . LEU A 1 178 ? 5.289 -7.815 -10.874 1.00 93.69 178 LEU A C 1
ATOM 1305 O O . LEU A 1 178 ? 5.946 -6.778 -10.840 1.00 93.69 178 LEU A O 1
ATOM 1309 N N . ARG A 1 179 ? 3.954 -7.838 -10.901 1.00 93.12 179 ARG A N 1
ATOM 1310 C CA . ARG A 1 179 ? 3.121 -6.632 -10.898 1.00 93.12 179 ARG A CA 1
ATOM 1311 C C . ARG A 1 179 ? 3.265 -5.857 -9.583 1.00 93.12 179 ARG A C 1
ATOM 1313 O O . ARG A 1 179 ? 3.503 -6.450 -8.534 1.00 93.12 179 ARG A O 1
ATOM 1320 N N . CYS A 1 180 ? 3.117 -4.541 -9.668 1.00 92.44 180 CYS A N 1
ATOM 1321 C CA . CYS A 1 180 ? 3.151 -3.607 -8.539 1.00 92.44 180 CYS A CA 1
ATOM 1322 C C . CYS A 1 180 ? 2.092 -2.513 -8.719 1.00 92.44 180 CYS A C 1
ATOM 1324 O O . CYS A 1 180 ? 1.620 -2.291 -9.842 1.00 92.44 180 CYS A O 1
ATOM 1326 N N . ASP A 1 181 ? 1.703 -1.849 -7.629 1.00 87.94 181 ASP A N 1
ATOM 1327 C CA . ASP A 1 181 ? 0.630 -0.863 -7.679 1.00 87.94 181 ASP A CA 1
ATOM 1328 C C . ASP A 1 181 ? 1.076 0.472 -8.300 1.00 87.94 181 ASP A C 1
ATOM 1330 O O . ASP A 1 181 ? 2.239 0.888 -8.296 1.00 87.94 181 ASP A O 1
ATOM 1334 N N . LEU A 1 182 ? 0.106 1.169 -8.896 1.00 80.69 182 LEU A N 1
ATOM 1335 C CA . LEU A 1 182 ? 0.329 2.422 -9.615 1.00 80.69 182 LEU A CA 1
ATOM 1336 C C . LEU A 1 182 ? 0.952 3.492 -8.712 1.00 80.69 182 LEU A C 1
ATOM 1338 O O . LEU A 1 182 ? 0.309 4.007 -7.800 1.00 80.69 182 LEU A O 1
ATOM 1342 N N . ASN A 1 183 ? 2.162 3.925 -9.075 1.00 69.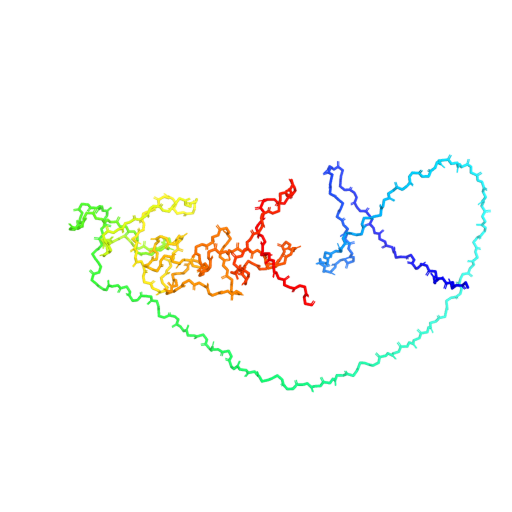12 183 ASN A N 1
ATOM 1343 C CA . ASN A 1 183 ? 2.967 4.901 -8.333 1.00 69.12 183 ASN A CA 1
ATOM 1344 C C . ASN A 1 183 ? 3.380 4.443 -6.925 1.00 69.12 183 ASN A C 1
ATOM 1346 O O . ASN A 1 183 ? 3.773 5.293 -6.121 1.00 69.12 183 ASN A O 1
ATOM 1350 N N . ASP A 1 184 ? 3.338 3.139 -6.641 1.00 81.31 184 ASP A N 1
ATOM 1351 C CA . ASP A 1 184 ? 3.861 2.578 -5.404 1.00 81.31 184 ASP A CA 1
ATOM 1352 C C . ASP A 1 184 ? 5.129 1.759 -5.656 1.00 81.31 184 ASP A C 1
ATOM 1354 O O . ASP A 1 184 ? 5.133 0.610 -6.087 1.00 81.31 184 ASP A O 1
ATOM 1358 N N . ASN A 1 185 ? 6.262 2.395 -5.385 1.00 83.56 185 ASN A N 1
ATOM 1359 C CA . ASN A 1 185 ? 7.567 1.758 -5.494 1.00 83.56 185 ASN A CA 1
ATOM 1360 C C . ASN A 1 185 ? 7.881 0.853 -4.296 1.00 83.56 185 ASN A C 1
ATOM 1362 O O . ASN A 1 185 ? 8.847 0.091 -4.341 1.00 83.56 185 ASN A O 1
ATOM 1366 N N . VAL A 1 186 ? 7.132 0.975 -3.197 1.00 85.94 186 VAL A N 1
ATOM 1367 C CA . VAL A 1 186 ? 7.440 0.306 -1.930 1.00 85.94 186 VAL A CA 1
ATOM 1368 C C . VAL A 1 186 ? 7.111 -1.182 -2.010 1.00 85.94 186 VAL A C 1
ATOM 1370 O O . VAL A 1 186 ? 7.815 -1.967 -1.365 1.00 85.94 186 VAL A O 1
ATOM 1373 N N . ASP A 1 187 ? 6.158 -1.557 -2.866 1.00 88.06 187 ASP A N 1
ATOM 1374 C CA . ASP A 1 187 ? 5.765 -2.941 -3.138 1.00 88.06 187 ASP A CA 1
ATOM 1375 C C . ASP A 1 187 ? 6.922 -3.787 -3.653 1.00 88.06 187 ASP A C 1
ATOM 1377 O O . ASP A 1 187 ? 6.980 -4.980 -3.380 1.00 88.06 187 ASP A O 1
ATOM 1381 N N . CYS A 1 188 ? 7.866 -3.185 -4.374 1.00 93.00 188 CYS A N 1
ATOM 1382 C CA . CYS A 1 188 ? 8.954 -3.901 -5.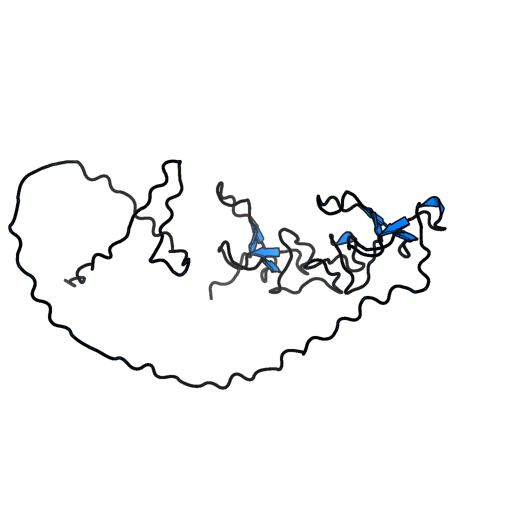024 1.00 93.00 188 CYS A CA 1
ATOM 1383 C C . CYS A 1 188 ? 10.173 -4.059 -4.115 1.00 93.00 188 CYS A C 1
ATOM 1385 O O . CYS A 1 188 ? 10.615 -3.108 -3.461 1.00 93.00 188 CYS A O 1
ATOM 1387 N N . GLN A 1 189 ? 10.790 -5.247 -4.126 1.00 93.00 189 GLN A N 1
ATOM 1388 C CA . GLN A 1 189 ? 12.013 -5.535 -3.356 1.00 93.00 189 GLN A CA 1
ATOM 1389 C C . GLN A 1 189 ? 13.141 -4.544 -3.660 1.00 93.00 189 GLN A C 1
ATOM 1391 O O . GLN A 1 189 ? 13.883 -4.140 -2.765 1.00 93.00 189 GLN A O 1
ATOM 1396 N N . ASN A 1 190 ? 13.239 -4.125 -4.919 1.00 89.81 190 ASN A N 1
ATOM 1397 C CA . ASN A 1 190 ? 14.238 -3.186 -5.408 1.00 89.81 190 ASN A CA 1
ATOM 1398 C C . ASN A 1 190 ? 13.824 -1.707 -5.313 1.00 89.81 190 ASN A C 1
ATOM 1400 O O . ASN A 1 190 ? 14.620 -0.838 -5.659 1.00 89.81 190 ASN A O 1
ATOM 1404 N N . GLY A 1 191 ? 12.602 -1.407 -4.861 1.00 90.62 191 GLY A N 1
ATOM 1405 C CA . GLY A 1 191 ? 12.099 -0.038 -4.779 1.00 90.62 191 GLY A CA 1
ATOM 1406 C C . GLY A 1 191 ? 11.792 0.617 -6.132 1.00 90.62 191 GLY A C 1
ATOM 1407 O O . GLY A 1 191 ? 11.760 1.845 -6.204 1.00 90.62 191 GLY A O 1
ATOM 1408 N N . ALA A 1 192 ? 11.623 -0.160 -7.204 1.00 92.69 192 ALA A N 1
ATOM 1409 C CA . ALA A 1 192 ? 11.432 0.347 -8.559 1.00 92.69 192 ALA A CA 1
ATOM 1410 C C . ALA A 1 192 ? 10.200 -0.294 -9.209 1.00 92.69 192 ALA A C 1
ATOM 1412 O O . ALA A 1 192 ? 10.263 -1.438 -9.653 1.00 92.69 192 ALA A O 1
ATOM 1413 N N . CYS A 1 193 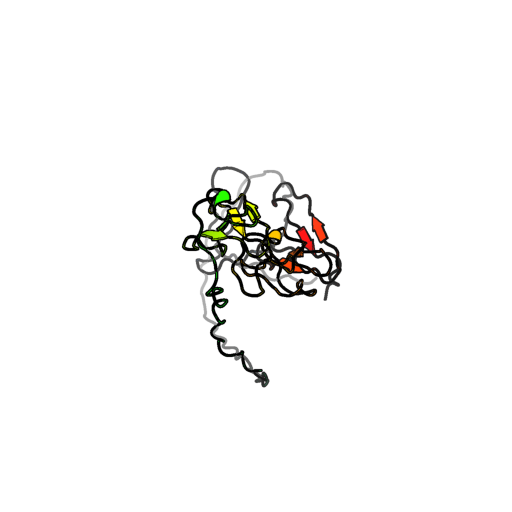? 9.101 0.459 -9.291 1.00 93.12 193 CYS A N 1
ATOM 1414 C CA . CYS A 1 193 ? 7.867 0.056 -9.958 1.00 93.12 193 CYS A CA 1
ATOM 1415 C C . CYS A 1 193 ? 7.620 0.953 -11.180 1.00 93.12 193 CYS A C 1
ATOM 1417 O O . CYS A 1 193 ? 7.625 2.184 -11.084 1.00 93.12 193 CYS A O 1
ATOM 1419 N N . GLY A 1 194 ? 7.420 0.351 -12.349 1.00 92.62 194 GLY A N 1
ATOM 1420 C CA . GLY A 1 194 ? 7.230 1.094 -13.591 1.00 92.62 194 GLY A CA 1
ATOM 1421 C C . GLY A 1 194 ? 6.568 0.260 -14.676 1.00 92.62 194 GLY A C 1
ATOM 1422 O O . GLY A 1 194 ? 6.483 -0.960 -14.583 1.00 92.62 194 GLY A O 1
ATOM 1423 N N . PHE A 1 195 ? 6.086 0.931 -15.717 1.00 91.62 195 PHE A N 1
ATOM 1424 C CA . PHE A 1 195 ? 5.561 0.274 -16.911 1.00 91.62 195 PHE A CA 1
ATOM 1425 C C . PHE A 1 195 ? 6.663 -0.538 -17.601 1.00 91.62 195 PHE A C 1
ATOM 1427 O O . PHE A 1 195 ? 7.751 -0.006 -17.843 1.00 91.62 195 PHE A O 1
ATOM 1434 N N . GLU A 1 196 ? 6.375 -1.803 -17.918 1.00 90.69 196 GLU A N 1
ATOM 1435 C CA . GLU A 1 196 ? 7.346 -2.730 -18.516 1.00 90.69 196 GLU A CA 1
ATOM 1436 C C . GLU A 1 196 ? 7.898 -2.207 -19.849 1.00 90.69 196 GLU A C 1
ATOM 1438 O O . GLU A 1 196 ? 9.106 -2.200 -20.071 1.00 90.69 196 GLU A O 1
ATOM 1443 N N . ILE A 1 197 ? 7.008 -1.723 -20.718 1.00 86.56 197 ILE A N 1
ATOM 1444 C CA . ILE A 1 197 ? 7.339 -1.191 -22.043 1.00 86.56 197 ILE A CA 1
ATOM 1445 C C . ILE A 1 197 ? 6.726 0.197 -22.226 1.00 86.56 197 ILE A C 1
ATOM 1447 O O . ILE A 1 197 ? 5.810 0.597 -21.508 1.00 86.56 197 ILE A O 1
ATOM 1451 N N . PHE A 1 198 ? 7.185 0.946 -23.233 1.00 83.44 198 PHE A N 1
ATOM 1452 C CA . PHE A 1 198 ? 6.663 2.283 -23.545 1.00 83.44 198 PHE A CA 1
ATOM 1453 C C . PHE A 1 198 ? 5.281 2.240 -24.236 1.00 83.44 198 PHE A C 1
ATOM 1455 O O . PHE A 1 198 ? 5.074 2.783 -25.320 1.00 83.44 198 PHE A O 1
ATOM 1462 N N . ASN A 1 199 ? 4.313 1.579 -23.600 1.00 82.00 199 ASN A N 1
ATOM 1463 C CA . ASN A 1 199 ? 2.941 1.420 -24.061 1.00 82.00 199 ASN A CA 1
ATOM 1464 C C . ASN A 1 199 ? 1.964 1.798 -22.937 1.00 82.00 199 ASN A C 1
ATOM 1466 O O . ASN A 1 199 ? 2.143 1.410 -21.783 1.00 82.00 199 ASN A O 1
ATOM 1470 N N . ILE A 1 200 ? 0.912 2.547 -23.278 1.00 75.25 200 ILE A N 1
ATOM 1471 C CA . ILE A 1 200 ? -0.110 3.016 -22.331 1.00 75.25 200 ILE A CA 1
ATOM 1472 C C . ILE A 1 200 ? -0.901 1.886 -21.662 1.00 75.25 200 ILE A C 1
ATOM 1474 O O . ILE A 1 200 ? -1.470 2.119 -20.595 1.00 75.25 200 ILE A O 1
ATOM 1478 N N . SER A 1 201 ? -0.931 0.713 -22.295 1.00 84.69 201 SER A N 1
ATOM 1479 C CA . SER A 1 201 ? -1.643 -0.489 -21.861 1.00 84.69 201 SER A CA 1
ATOM 1480 C C . SER A 1 201 ? -0.713 -1.549 -21.274 1.00 84.69 201 SER A C 1
ATOM 1482 O O . SER A 1 201 ? -1.157 -2.669 -21.048 1.00 84.69 201 SER A O 1
ATOM 1484 N N . SER A 1 202 ? 0.571 -1.232 -21.083 1.00 88.44 202 SER A N 1
ATOM 1485 C CA . SER A 1 202 ? 1.499 -2.168 -20.448 1.00 88.44 202 SER A CA 1
ATOM 1486 C C . SER A 1 202 ? 1.220 -2.305 -18.955 1.00 88.44 202 SER A C 1
ATOM 1488 O O . SER A 1 202 ? 0.687 -1.391 -18.320 1.00 88.44 202 SER A O 1
ATOM 1490 N N . ASP A 1 203 ? 1.589 -3.458 -18.407 1.00 90.62 203 ASP A N 1
ATOM 1491 C CA . ASP A 1 203 ? 1.541 -3.696 -16.974 1.00 90.62 203 ASP A CA 1
ATOM 1492 C C . ASP A 1 203 ? 2.624 -2.890 -16.249 1.00 90.62 203 ASP A C 1
ATOM 1494 O O . ASP A 1 203 ? 3.725 -2.667 -16.767 1.00 90.62 203 ASP A O 1
ATOM 1498 N N . MET A 1 204 ? 2.304 -2.464 -15.026 1.00 90.94 204 MET A N 1
ATOM 1499 C CA . MET A 1 204 ? 3.310 -1.984 -14.086 1.00 90.94 204 MET A CA 1
ATOM 1500 C C . MET A 1 204 ? 3.911 -3.168 -13.352 1.00 90.94 204 MET A C 1
ATOM 1502 O O . MET A 1 204 ? 3.188 -3.971 -12.763 1.00 90.94 204 MET A O 1
ATOM 1506 N N . ILE A 1 205 ? 5.234 -3.261 -13.408 1.00 93.56 205 ILE A N 1
ATOM 1507 C CA . ILE A 1 205 ? 6.006 -4.340 -12.812 1.00 93.56 205 ILE A CA 1
ATOM 1508 C C . ILE A 1 205 ? 7.162 -3.792 -11.980 1.00 93.56 205 ILE A C 1
ATOM 1510 O O . ILE A 1 205 ? 7.651 -2.678 -12.194 1.00 93.56 205 ILE A O 1
ATOM 1514 N N . CYS A 1 206 ? 7.646 -4.613 -11.058 1.00 95.00 206 CYS A N 1
ATOM 1515 C CA . CYS A 1 206 ? 8.897 -4.386 -10.365 1.00 95.00 206 CYS A CA 1
ATOM 1516 C C . CYS A 1 206 ? 10.050 -4.497 -11.359 1.00 95.00 206 CYS A C 1
ATOM 1518 O O . CYS A 1 206 ? 10.352 -5.578 -11.868 1.00 95.00 206 CYS A O 1
ATOM 1520 N N . CYS A 1 207 ? 10.687 -3.373 -11.669 1.00 94.00 207 CYS A N 1
ATOM 1521 C CA . CYS A 1 207 ? 11.578 -3.259 -12.814 1.00 94.00 207 CYS A CA 1
ATOM 1522 C C . CYS A 1 207 ? 12.791 -4.188 -12.686 1.00 94.00 207 CYS A C 1
ATOM 1524 O O . CYS A 1 207 ? 13.555 -4.043 -11.736 1.00 94.00 207 CYS A O 1
ATOM 1526 N N . PRO A 1 208 ? 13.050 -5.100 -13.641 1.00 92.75 208 PRO A N 1
ATOM 1527 C CA . PRO A 1 208 ? 14.162 -6.049 -13.534 1.00 92.75 208 PRO A CA 1
ATOM 1528 C C . PRO A 1 208 ? 15.542 -5.405 -13.357 1.00 92.75 208 PRO A C 1
ATOM 1530 O O . PRO A 1 208 ? 16.422 -5.991 -12.729 1.00 92.75 208 PRO A O 1
ATOM 1533 N N . SER A 1 209 ? 15.716 -4.198 -13.894 1.00 90.44 209 SER A N 1
ATOM 1534 C CA . SER A 1 209 ? 16.936 -3.391 -13.823 1.00 90.44 20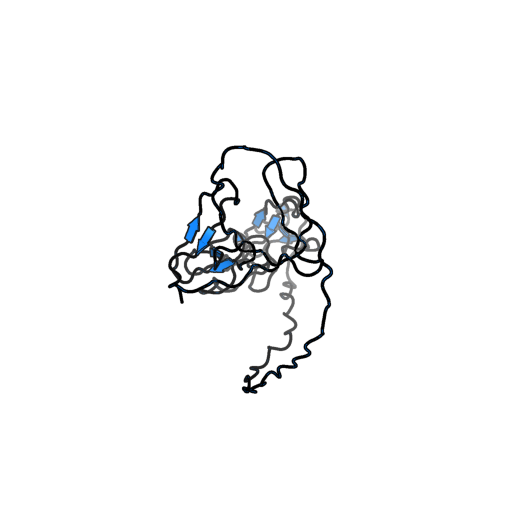9 SER A CA 1
ATOM 1535 C C . SER A 1 209 ? 17.133 -2.651 -12.499 1.00 90.44 209 SER A C 1
ATOM 1537 O O . SER A 1 209 ? 18.210 -2.108 -12.276 1.00 90.44 209 SER A O 1
ATOM 1539 N N . ASN A 1 210 ? 16.117 -2.618 -11.628 1.00 90.50 210 ASN A N 1
ATOM 1540 C CA . ASN A 1 210 ? 16.058 -1.777 -10.426 1.00 90.50 210 ASN A CA 1
ATOM 1541 C C . ASN A 1 210 ? 16.064 -0.267 -10.706 1.00 90.50 210 ASN A C 1
ATOM 1543 O O . ASN A 1 210 ? 16.216 0.532 -9.783 1.00 90.50 210 ASN A O 1
ATOM 1547 N N . GLU A 1 211 ? 15.886 0.131 -11.962 1.00 90.62 211 GLU A N 1
ATOM 1548 C CA . GLU A 1 211 ? 15.874 1.523 -12.374 1.00 90.62 211 GLU A CA 1
ATOM 1549 C C . GLU A 1 211 ? 14.559 1.858 -13.070 1.00 90.62 211 GLU A C 1
ATOM 1551 O O . GLU A 1 211 ? 13.962 1.050 -13.790 1.00 90.62 211 GLU A O 1
ATOM 1556 N N . THR A 1 212 ? 14.109 3.085 -12.833 1.00 91.12 212 THR A N 1
ATOM 1557 C CA . THR A 1 212 ? 12.949 3.653 -13.499 1.00 91.12 212 THR A CA 1
ATOM 1558 C C . THR A 1 212 ? 13.283 5.019 -14.064 1.00 91.12 212 THR A C 1
ATOM 1560 O O . THR A 1 212 ? 14.076 5.772 -13.498 1.00 91.12 212 THR A O 1
ATOM 1563 N N . GLU A 1 213 ? 12.637 5.365 -15.170 1.00 90.06 213 GLU A N 1
ATOM 1564 C CA . GLU A 1 213 ? 12.738 6.686 -15.768 1.00 90.06 213 GLU A CA 1
ATOM 1565 C C . GLU A 1 213 ? 11.355 7.300 -15.926 1.00 90.06 213 GLU A C 1
ATOM 1567 O O . GLU A 1 213 ? 10.408 6.699 -16.443 1.00 90.06 213 GLU A O 1
ATOM 1572 N N . ARG A 1 214 ? 11.247 8.547 -15.469 1.00 87.94 214 ARG A N 1
ATOM 1573 C CA . ARG A 1 214 ? 10.061 9.362 -15.674 1.00 87.94 214 ARG A CA 1
ATOM 1574 C C . ARG A 1 214 ? 10.231 10.125 -16.969 1.00 87.94 214 ARG A C 1
ATOM 1576 O O . ARG A 1 214 ? 11.027 11.058 -17.026 1.00 87.94 214 ARG A O 1
ATOM 1583 N N . ILE A 1 215 ? 9.461 9.768 -17.989 1.00 82.50 215 ILE A N 1
ATOM 1584 C CA . ILE A 1 215 ? 9.564 10.433 -19.286 1.00 82.50 215 ILE A CA 1
ATOM 1585 C C . ILE A 1 215 ? 8.811 11.770 -19.204 1.00 82.50 215 ILE A C 1
ATOM 1587 O O . ILE A 1 215 ? 7.588 11.773 -19.019 1.00 82.50 215 ILE A O 1
ATOM 1591 N N . PRO A 1 216 ? 9.504 12.920 -19.324 1.00 69.94 216 PRO A N 1
ATOM 1592 C CA . PRO A 1 216 ? 8.910 14.240 -19.165 1.00 69.94 216 PRO A CA 1
ATOM 1593 C C . PRO A 1 216 ? 8.192 14.642 -20.456 1.00 69.94 216 PRO A C 1
ATOM 1595 O O . PRO A 1 216 ? 8.586 15.584 -21.139 1.00 69.94 216 PRO A O 1
ATOM 1598 N N . ASN A 1 217 ? 7.146 13.913 -20.837 1.00 65.44 217 ASN A N 1
ATOM 1599 C CA . ASN A 1 217 ? 6.326 14.317 -21.967 1.00 65.44 217 ASN A CA 1
ATOM 1600 C C . ASN A 1 217 ? 5.151 15.170 -21.470 1.00 65.44 217 ASN A C 1
ATOM 1602 O O . ASN A 1 217 ? 4.367 14.713 -20.638 1.00 65.44 217 ASN A O 1
ATOM 1606 N N . ARG A 1 218 ? 5.011 16.397 -22.002 1.00 59.91 218 ARG A N 1
ATOM 1607 C CA . ARG A 1 218 ? 3.916 17.337 -21.673 1.00 59.91 218 ARG A CA 1
ATOM 1608 C C . ARG A 1 218 ? 2.520 16.746 -21.902 1.00 59.91 218 ARG A C 1
ATOM 1610 O O . ARG A 1 218 ? 1.562 17.290 -21.372 1.00 59.91 218 ARG A O 1
ATOM 1617 N N . GLN A 1 219 ? 2.417 15.662 -22.671 1.00 60.00 219 GLN A N 1
ATOM 1618 C CA . GLN A 1 219 ? 1.157 14.996 -23.002 1.00 60.00 219 GLN A CA 1
ATOM 1619 C C . GLN A 1 219 ? 0.894 13.675 -22.258 1.00 60.00 219 GLN A C 1
ATOM 1621 O O . GLN A 1 219 ? -0.179 13.112 -22.426 1.00 60.00 219 GLN A O 1
ATOM 1626 N N . ARG A 1 220 ? 1.830 13.136 -21.458 1.00 59.12 220 ARG A N 1
ATOM 1627 C CA . ARG A 1 220 ? 1.658 11.807 -20.829 1.00 59.12 220 ARG A CA 1
ATOM 1628 C C . ARG A 1 220 ? 1.956 11.805 -19.333 1.00 59.12 220 ARG A C 1
ATOM 1630 O O . ARG A 1 220 ? 2.956 11.217 -18.941 1.00 59.12 220 ARG A O 1
ATOM 1637 N N . ASP A 1 221 ? 1.111 12.458 -18.530 1.00 67.94 221 ASP A N 1
ATOM 1638 C CA . ASP A 1 221 ? 0.887 12.292 -17.069 1.00 67.94 221 ASP A CA 1
ATOM 1639 C C . ASP A 1 221 ? 2.095 12.069 -16.122 1.00 67.94 221 ASP A C 1
ATOM 1641 O O . ASP A 1 221 ? 1.930 11.743 -14.948 1.00 67.94 221 ASP A O 1
ATOM 1645 N N . GLY A 1 222 ? 3.334 12.253 -16.578 1.00 75.56 222 GLY A N 1
ATOM 1646 C CA . GLY A 1 222 ? 4.537 11.884 -15.842 1.00 75.56 222 GLY A CA 1
ATOM 1647 C C . GLY A 1 222 ? 4.570 10.412 -15.410 1.00 75.56 222 GLY A C 1
ATOM 1648 O O . GLY A 1 222 ? 4.924 10.135 -14.262 1.00 75.56 222 GLY A O 1
ATOM 1649 N N . ARG A 1 223 ? 4.204 9.487 -16.307 1.00 85.38 223 ARG A N 1
ATOM 1650 C CA . ARG A 1 223 ? 4.334 8.036 -16.077 1.00 85.38 223 ARG A CA 1
ATOM 1651 C C . ARG A 1 223 ? 5.802 7.611 -15.929 1.00 85.38 223 ARG A C 1
ATOM 1653 O O . ARG A 1 223 ? 6.702 8.249 -16.482 1.00 85.38 223 ARG A O 1
ATOM 1660 N N . ILE A 1 224 ? 6.010 6.530 -15.183 1.00 89.25 224 ILE A N 1
ATOM 1661 C CA . ILE A 1 224 ? 7.315 5.966 -14.825 1.00 89.25 224 ILE A CA 1
ATOM 1662 C C . ILE A 1 224 ? 7.479 4.623 -15.548 1.00 89.25 224 ILE A C 1
ATOM 1664 O O . ILE A 1 224 ? 6.592 3.779 -15.461 1.00 89.25 224 ILE A O 1
ATOM 1668 N N . TYR A 1 225 ? 8.585 4.425 -16.261 1.00 90.81 225 TYR A N 1
ATOM 1669 C CA . TYR A 1 225 ? 8.860 3.218 -17.051 1.00 90.81 225 TYR A CA 1
ATOM 1670 C C . TYR A 1 225 ? 10.101 2.508 -16.527 1.00 90.81 225 TYR A C 1
ATOM 1672 O O . TYR A 1 225 ? 11.012 3.161 -16.017 1.00 90.81 225 TYR A O 1
ATOM 1680 N N . CYS A 1 226 ? 10.157 1.190 -16.684 1.00 92.56 226 CYS A N 1
ATOM 1681 C CA . CYS A 1 226 ? 11.370 0.433 -16.411 1.00 92.56 226 CYS A CA 1
ATOM 1682 C C . CYS A 1 226 ? 12.449 0.753 -17.453 1.00 92.56 226 CYS A C 1
ATOM 1684 O O . CYS A 1 226 ? 12.186 0.741 -18.655 1.00 92.56 226 CYS A O 1
ATOM 1686 N N . THR A 1 227 ? 13.675 1.026 -17.008 1.00 89.81 227 THR A N 1
ATOM 1687 C CA . THR A 1 227 ? 14.826 1.227 -17.906 1.00 89.81 227 THR A CA 1
ATOM 1688 C C . THR A 1 227 ? 15.677 -0.030 -18.002 1.00 89.81 227 THR A C 1
ATOM 1690 O O . THR A 1 227 ? 15.487 -0.982 -17.252 1.00 89.81 227 THR A O 1
ATOM 1693 N N . GLY A 1 228 ? 16.628 -0.065 -18.936 1.00 76.88 228 GLY A N 1
ATOM 1694 C CA . GLY A 1 228 ? 17.659 -1.106 -18.954 1.00 76.88 228 GLY A CA 1
ATOM 1695 C C . GLY A 1 228 ? 17.168 -2.511 -19.313 1.00 76.88 228 GLY A C 1
ATOM 1696 O O . GLY A 1 228 ? 17.930 -3.465 -19.156 1.00 76.88 228 GLY A O 1
ATOM 1697 N N . GLN A 1 229 ? 15.939 -2.663 -19.822 1.00 64.75 229 GLN A N 1
ATOM 1698 C CA . GLN A 1 229 ? 15.565 -3.894 -20.508 1.00 64.75 229 GLN A CA 1
ATOM 1699 C C . GLN A 1 229 ? 16.439 -4.009 -21.759 1.00 64.75 229 GLN A C 1
ATOM 1701 O O . GLN A 1 229 ? 16.396 -3.152 -22.644 1.00 64.75 229 GLN A O 1
ATOM 1706 N N . ALA A 1 230 ? 17.296 -5.030 -21.802 1.00 49.31 230 ALA A N 1
ATOM 1707 C CA . ALA A 1 230 ? 18.021 -5.355 -23.017 1.00 49.31 230 ALA A CA 1
ATOM 1708 C C . ALA A 1 230 ? 16.978 -5.593 -24.113 1.00 49.31 230 ALA A C 1
ATOM 1710 O O . ALA A 1 230 ? 16.099 -6.433 -23.933 1.00 49.31 230 ALA A O 1
ATOM 1711 N N . ALA A 1 231 ? 17.050 -4.827 -25.204 1.00 48.88 231 ALA A N 1
ATOM 1712 C CA . ALA A 1 231 ? 16.236 -5.076 -26.386 1.00 48.88 231 ALA A CA 1
ATOM 1713 C C . ALA A 1 231 ? 16.502 -6.522 -26.832 1.00 48.88 231 ALA A C 1
ATOM 1715 O O . ALA A 1 231 ? 17.610 -6.831 -27.280 1.00 48.88 231 ALA A O 1
ATOM 1716 N N . GLY A 1 232 ? 15.533 -7.400 -26.573 1.00 43.47 232 GLY A N 1
ATOM 1717 C CA . GLY A 1 232 ? 15.557 -8.808 -26.961 1.00 43.47 232 GLY A CA 1
ATOM 1718 C C . GLY A 1 232 ? 15.260 -8.977 -28.437 1.00 43.47 232 GLY A C 1
ATOM 1719 O O . GLY A 1 232 ? 14.382 -8.239 -28.938 1.00 43.47 232 GLY A O 1
#

Foldseek 3Di:
DDDDDDDDDDDFDFDDDPDDDDGDGDDPDDDPDDDDDDDDDDDDDDDDDDDDDDDDDDDDDDDDDDDDDDDDDDDDDPPPDDPDDDPPPPPPDPPPWAADPALVVAPLSDWFFAAPDPPTGITRAPQSDWDQDPDPVCVRGIHRACDDFQTFADALRRHVASAQAPRTHHPYADEFPAAGDFPALPSHPLSDWFFADPDPPGGITRAPVSDWDQDPDPPDPRGIHRPDPDPD

Secondary structure (DSSP, 8-state):
--PPPPPP---------SSSS------TTS--------------PPP----------PPPP------------------PPP------------TT--B-SSGGGSTTS-EEESSSSTTPPEEE-TTS-EEE---TTTTT-EEESSBPTT-B-SSGGGBTTS-EETTEE-SSPBPTTSB--TT--TTBTTS-EEESSS-TTPPEEE-TTS-EEE---TTTTT-EEE------

Radius of gyration: 29.74 Å; chains: 1; bounding box: 37×56×98 Å